Protein AF-A0A813HEL9-F1 (afdb_monomer)

Radius of gyration: 34.69 Å; Cα contacts (8 Å, |Δi|>4): 284; chains: 1; bounding box: 99×97×63 Å

Nearest PDB structures (foldseek):
  6ve2-assembly1_A  TM=2.323E-01  e=5.551E-01  Pseudomonas aeruginosa PAO1

Mean predicted aligned error: 18.88 Å

Secondary structure (DSSP, 8-state):
-EEEEEEEE-BTPEEEEEEEEEE-------SS-PPP---EEEEEEEEEEEEETTTEEEEEEEEEEPPSSTTPPPEEEEEEEEEEESEEEEEE-GGG-HHHHTTS--S-S-EEEEEE-SS--SSSEEEEEEEE--------S-S-PPP--PPP------S---TTSSSSTTSTT------PPPP----S--------TTSHHHHHHHHHHHHHHHHHHHHHHHHHHSPPHHHHTTSTTHHHHHHHHHHHHHHHHHHHHHHHHHHHHHHHHHHHHHTSTT-PPPP------------------PPP-------------

Structure (mmCIF, N/CA/C/O backbone):
data_AF-A0A813HEL9-F1
#
_entry.id   AF-A0A813HEL9-F1
#
loop_
_atom_site.group_PDB
_atom_site.id
_atom_site.type_symbol
_atom_site.label_atom_id
_atom_site.label_alt_id
_atom_site.label_comp_id
_atom_site.label_asym_id
_atom_site.label_entity_id
_atom_site.label_seq_id
_atom_site.pdbx_PDB_ins_code
_atom_site.Cartn_x
_atom_site.Cartn_y
_atom_site.Cartn_z
_atom_site.occupancy
_atom_site.B_iso_or_equiv
_atom_site.auth_seq_id
_atom_site.auth_comp_id
_atom_site.auth_asym_id
_atom_site.auth_atom_id
_atom_site.pdbx_PDB_model_num
ATOM 1 N N . MET A 1 1 ? 12.671 -10.172 -4.439 1.00 71.44 1 MET A N 1
ATOM 2 C CA . MET A 1 1 ? 13.172 -9.648 -3.140 1.00 71.44 1 MET A CA 1
ATOM 3 C C . MET A 1 1 ? 12.157 -8.654 -2.588 1.00 71.44 1 MET A C 1
ATOM 5 O O . MET A 1 1 ? 11.577 -7.929 -3.388 1.00 71.44 1 MET A O 1
ATOM 9 N N . ALA A 1 2 ? 11.910 -8.638 -1.273 1.00 80.75 2 ALA A N 1
ATOM 10 C CA . ALA A 1 2 ? 11.006 -7.672 -0.641 1.00 80.75 2 ALA A CA 1
ATOM 11 C C . ALA A 1 2 ? 11.796 -6.726 0.274 1.00 80.75 2 ALA A C 1
ATOM 13 O O . ALA A 1 2 ? 12.495 -7.186 1.176 1.00 80.75 2 ALA A O 1
ATOM 14 N N . GLU A 1 3 ? 11.682 -5.426 0.033 1.00 85.56 3 GLU A N 1
ATOM 15 C CA . GLU A 1 3 ? 12.253 -4.356 0.851 1.00 85.56 3 GLU A CA 1
ATOM 16 C C . GLU A 1 3 ? 11.130 -3.709 1.666 1.00 85.56 3 GLU A C 1
ATOM 18 O O . GLU A 1 3 ? 10.021 -3.526 1.160 1.00 85.56 3 GLU A O 1
ATOM 23 N N . ARG A 1 4 ? 11.389 -3.415 2.942 1.00 87.50 4 ARG A N 1
ATOM 24 C CA . ARG A 1 4 ? 10.399 -2.864 3.875 1.00 87.50 4 ARG A CA 1
ATOM 25 C C . ARG A 1 4 ? 10.971 -1.631 4.546 1.00 87.50 4 ARG A C 1
ATOM 27 O O . ARG A 1 4 ? 12.033 -1.710 5.159 1.00 87.50 4 ARG A O 1
ATOM 34 N N . ILE A 1 5 ? 10.254 -0.520 4.457 1.00 87.44 5 ILE A N 1
ATOM 35 C CA . ILE A 1 5 ? 10.634 0.751 5.072 1.00 87.44 5 ILE A CA 1
ATO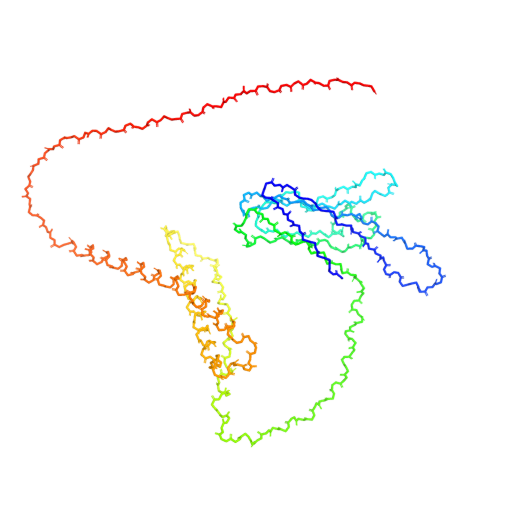M 36 C C . ILE A 1 5 ? 9.481 1.194 5.962 1.00 87.44 5 ILE A C 1
ATOM 38 O O . ILE A 1 5 ? 8.336 1.218 5.527 1.00 87.44 5 ILE A O 1
ATOM 42 N N . ARG A 1 6 ? 9.778 1.534 7.215 1.00 87.56 6 ARG A N 1
ATOM 43 C CA . ARG A 1 6 ? 8.790 2.029 8.177 1.00 87.56 6 ARG A CA 1
ATOM 44 C C . ARG A 1 6 ? 8.997 3.514 8.383 1.00 87.56 6 ARG A C 1
ATOM 46 O O . ARG A 1 6 ? 10.106 3.943 8.695 1.00 87.56 6 ARG A O 1
ATOM 53 N N . LEU A 1 7 ? 7.936 4.280 8.198 1.00 88.81 7 LEU A N 1
ATOM 54 C CA . LEU A 1 7 ? 7.935 5.728 8.318 1.00 88.81 7 LEU A CA 1
ATOM 55 C C . LEU A 1 7 ? 6.915 6.130 9.371 1.00 88.81 7 LEU A C 1
ATOM 57 O O . LEU A 1 7 ? 5.782 5.659 9.350 1.00 88.81 7 LEU A O 1
ATOM 61 N N . LEU A 1 8 ? 7.307 7.020 10.272 1.00 90.56 8 LEU A N 1
ATOM 62 C CA . LEU A 1 8 ? 6.378 7.666 11.189 1.00 90.56 8 LEU A CA 1
ATOM 63 C C . LEU A 1 8 ? 5.898 8.965 10.546 1.00 90.56 8 LEU A C 1
ATOM 65 O O . LEU A 1 8 ? 6.712 9.816 10.191 1.00 90.56 8 LEU A O 1
ATOM 69 N N . ILE A 1 9 ? 4.584 9.101 10.385 1.00 91.25 9 ILE A N 1
ATOM 70 C CA . ILE A 1 9 ? 3.935 10.308 9.875 1.00 91.25 9 ILE A CA 1
ATOM 71 C C . ILE A 1 9 ? 3.188 10.976 11.030 1.00 91.25 9 ILE A C 1
ATOM 73 O O . ILE A 1 9 ? 2.171 10.438 11.490 1.00 91.25 9 ILE A O 1
ATOM 77 N N . PRO A 1 10 ? 3.669 12.133 11.514 1.00 90.56 10 PRO A N 1
ATOM 78 C CA . PRO A 1 10 ? 2.943 12.920 12.501 1.00 90.56 10 PRO A CA 1
ATOM 79 C C . PRO A 1 10 ? 1.617 13.454 11.939 1.00 90.56 10 PRO A C 1
ATOM 81 O O . PRO A 1 10 ? 1.471 13.679 10.735 1.00 90.56 10 PRO A O 1
ATOM 84 N N . ALA A 1 11 ? 0.635 13.678 12.817 1.00 89.88 11 ALA A N 1
ATOM 85 C CA . ALA A 1 11 ? -0.653 14.253 12.432 1.00 89.88 11 ALA A CA 1
ATOM 86 C C . ALA A 1 11 ? -0.472 15.631 11.779 1.00 89.88 11 ALA A C 1
ATOM 88 O O . ALA A 1 11 ? 0.173 16.509 12.347 1.00 89.88 11 ALA A O 1
ATOM 89 N N . GLY A 1 12 ? -1.077 15.837 10.609 1.00 91.25 12 GLY A N 1
ATOM 90 C CA . GLY A 1 12 ? -1.004 17.100 9.872 1.00 91.25 12 GLY A CA 1
ATOM 91 C C . GLY A 1 12 ? 0.330 17.365 9.167 1.00 91.25 12 GLY A C 1
ATOM 92 O O . GLY A 1 12 ? 0.421 18.337 8.420 1.00 91.25 12 GLY A O 1
ATOM 93 N N . GLU A 1 13 ? 1.341 16.511 9.341 1.00 93.94 13 GLU A N 1
ATOM 94 C CA . GLU A 1 13 ? 2.629 16.659 8.667 1.00 93.94 13 GLU A CA 1
ATOM 95 C C . GLU A 1 13 ? 2.700 15.813 7.397 1.00 93.94 13 GLU A C 1
ATOM 97 O O . GLU A 1 13 ? 2.223 14.677 7.335 1.00 93.94 13 GLU A O 1
ATOM 102 N N . ARG A 1 14 ? 3.324 16.384 6.361 1.00 94.44 14 ARG A N 1
ATOM 103 C CA . ARG A 1 14 ? 3.606 15.682 5.113 1.00 94.44 14 ARG A CA 1
ATOM 104 C C . ARG A 1 14 ? 4.941 14.972 5.219 1.00 94.44 14 ARG A C 1
ATOM 106 O O . ARG A 1 14 ? 5.973 15.620 5.358 1.00 94.44 14 ARG A O 1
ATOM 113 N N . GLN A 1 15 ? 4.916 13.657 5.066 1.00 95.81 15 GLN A N 1
ATOM 114 C CA . GLN A 1 15 ? 6.120 12.863 4.875 1.00 95.81 15 GLN A CA 1
ATOM 115 C C . GLN A 1 15 ? 6.250 12.466 3.411 1.00 95.81 15 GLN A C 1
ATOM 117 O O . GLN A 1 15 ? 5.260 12.301 2.692 1.00 95.81 15 GLN A O 1
ATOM 122 N N . SER A 1 16 ? 7.490 12.360 2.946 1.00 95.44 16 SER A N 1
ATOM 123 C CA . SER A 1 16 ? 7.790 11.902 1.594 1.00 95.44 16 SER A CA 1
ATOM 124 C C . SER A 1 16 ? 8.990 10.975 1.607 1.00 95.44 16 SER A C 1
ATOM 126 O O . SER A 1 16 ? 9.903 11.129 2.420 1.00 95.44 16 SER A O 1
ATOM 128 N N . HIS A 1 17 ? 8.967 9.989 0.723 1.00 94.75 17 HIS A N 1
ATOM 129 C CA . HIS A 1 17 ? 10.032 9.014 0.596 1.00 94.75 17 HIS A CA 1
ATOM 130 C C . HIS A 1 17 ? 10.282 8.706 -0.873 1.00 94.75 17 HIS A C 1
ATOM 132 O O . HIS A 1 17 ? 9.349 8.615 -1.673 1.00 94.75 17 HIS A O 1
ATOM 138 N N . LEU A 1 18 ? 11.559 8.569 -1.216 1.00 94.31 18 LEU A N 1
ATOM 139 C CA . LEU A 1 18 ? 12.009 8.303 -2.568 1.00 94.31 18 LEU A CA 1
ATOM 140 C C . LEU A 1 18 ? 12.577 6.890 -2.628 1.00 94.31 18 LEU A C 1
ATOM 142 O O . LEU A 1 18 ? 13.577 6.605 -1.975 1.00 94.31 18 LEU A O 1
ATOM 146 N N . ILE A 1 19 ? 11.949 6.026 -3.418 1.00 91.94 19 ILE A N 1
ATOM 147 C CA . ILE A 1 19 ? 12.350 4.633 -3.602 1.00 91.94 19 ILE A CA 1
ATOM 148 C C . ILE A 1 19 ? 13.097 4.537 -4.938 1.00 91.94 19 ILE A C 1
ATOM 150 O O . ILE A 1 19 ? 12.474 4.688 -5.994 1.00 91.94 19 ILE A O 1
ATOM 154 N N . PRO A 1 20 ? 14.423 4.308 -4.941 1.00 89.69 20 PRO A N 1
ATOM 155 C CA . PRO A 1 20 ? 15.178 4.162 -6.178 1.00 89.69 20 PRO A CA 1
ATOM 156 C C . PRO A 1 20 ? 14.739 2.909 -6.943 1.00 89.69 20 PRO A C 1
ATOM 158 O O . PRO A 1 20 ? 14.858 1.786 -6.445 1.00 89.69 20 PRO A O 1
ATOM 161 N N . CYS A 1 21 ? 14.288 3.084 -8.183 1.00 84.94 21 CYS A N 1
ATOM 162 C CA . CYS A 1 21 ? 13.918 1.988 -9.074 1.00 84.94 21 CYS A CA 1
ATOM 163 C C . CYS A 1 21 ? 15.155 1.550 -9.866 1.00 84.94 21 CYS A C 1
ATOM 165 O O . CYS A 1 21 ? 15.265 1.815 -11.060 1.00 84.94 21 CYS A O 1
ATOM 167 N N . ARG A 1 22 ? 16.122 0.925 -9.183 1.00 78.38 22 ARG A N 1
ATOM 168 C CA . ARG A 1 22 ? 17.303 0.339 -9.834 1.00 78.38 22 ARG A CA 1
ATOM 169 C C . ARG A 1 22 ? 17.065 -1.138 -10.109 1.00 78.38 22 ARG A C 1
ATOM 171 O O . ARG A 1 22 ? 16.826 -1.906 -9.171 1.00 78.38 22 ARG A O 1
ATOM 178 N N . TRP A 1 23 ? 17.159 -1.505 -11.380 1.00 71.06 23 TRP A N 1
ATOM 179 C CA . TRP A 1 23 ? 17.098 -2.883 -11.842 1.00 71.06 23 TRP A CA 1
ATOM 180 C C . TRP A 1 23 ? 18.432 -3.210 -12.490 1.00 71.06 23 TRP A C 1
ATOM 182 O O . TRP A 1 23 ? 18.821 -2.596 -13.482 1.00 71.06 23 TRP A O 1
ATOM 192 N N . VAL A 1 24 ? 19.147 -4.147 -11.879 1.00 65.69 24 VAL A N 1
ATOM 193 C CA . VAL A 1 24 ? 20.286 -4.778 -12.531 1.00 65.69 24 VAL A CA 1
ATOM 194 C C . VAL A 1 24 ? 19.664 -5.810 -13.454 1.00 65.69 24 VAL A C 1
ATOM 196 O O . VAL A 1 24 ? 18.971 -6.710 -12.980 1.00 65.69 24 VAL A O 1
ATOM 199 N N . ALA A 1 25 ? 19.802 -5.620 -14.763 1.00 61.44 25 ALA A N 1
ATOM 200 C CA . ALA A 1 25 ? 19.404 -6.658 -15.696 1.00 61.44 25 ALA A CA 1
ATOM 201 C C . ALA A 1 25 ? 20.284 -7.877 -15.406 1.00 61.44 25 ALA A C 1
ATOM 203 O O . ALA A 1 25 ? 21.510 -7.766 -15.459 1.00 61.44 25 ALA A O 1
ATOM 204 N N . ASP A 1 26 ? 19.672 -9.022 -15.103 1.00 57.88 26 ASP A N 1
ATOM 205 C CA . ASP A 1 26 ? 20.370 -10.303 -14.997 1.00 57.88 26 ASP A CA 1
ATOM 206 C C . ASP A 1 26 ? 20.808 -10.720 -16.411 1.00 57.88 26 ASP A C 1
ATOM 208 O O . ASP A 1 26 ? 20.247 -11.621 -17.036 1.00 57.88 26 ASP A O 1
ATOM 212 N N . SER A 1 27 ? 21.769 -9.997 -16.991 1.00 60.41 27 SER A N 1
ATOM 213 C CA . SER A 1 27 ? 22.348 -10.375 -18.267 1.00 60.41 27 SER A CA 1
ATOM 214 C C . SER A 1 27 ? 23.256 -11.564 -17.978 1.00 60.41 27 SER A C 1
ATOM 216 O O . SER A 1 27 ? 24.404 -11.408 -17.556 1.00 60.41 27 SER A O 1
ATOM 218 N N . GLU A 1 28 ? 22.733 -12.778 -18.153 1.00 60.78 28 GLU A N 1
ATOM 219 C CA . GLU A 1 28 ? 23.581 -13.956 -18.256 1.00 60.78 28 GLU A CA 1
ATOM 220 C C . GLU A 1 28 ? 24.516 -13.732 -19.449 1.00 60.78 28 GLU A C 1
ATOM 222 O O . GLU A 1 28 ? 24.123 -13.842 -20.613 1.00 60.78 28 GLU A O 1
ATOM 227 N N . VAL A 1 29 ? 25.761 -13.354 -19.155 1.00 55.31 29 VAL A N 1
ATOM 228 C CA . VAL A 1 29 ? 26.825 -13.145 -20.137 1.00 55.31 29 VAL A CA 1
ATOM 229 C C . VAL A 1 29 ? 27.119 -14.485 -20.800 1.00 55.31 29 VAL A C 1
ATOM 231 O O . VAL A 1 29 ? 27.974 -15.245 -20.347 1.00 55.31 29 VAL A O 1
ATOM 234 N N . LYS A 1 30 ? 26.376 -14.811 -21.859 1.00 60.44 30 LYS A N 1
ATOM 235 C CA . LYS A 1 30 ? 26.505 -16.117 -22.502 1.00 60.44 30 LYS A CA 1
ATOM 236 C C . LYS A 1 30 ? 27.676 -16.193 -23.476 1.00 60.44 30 LYS A C 1
ATOM 238 O O . LYS A 1 30 ? 28.195 -17.281 -23.670 1.00 60.44 30 LYS A O 1
ATOM 243 N N . ASP A 1 31 ? 28.177 -15.064 -23.986 1.00 64.00 31 ASP A N 1
ATOM 244 C CA . ASP A 1 31 ? 29.202 -15.066 -25.037 1.00 64.00 31 ASP A CA 1
ATOM 245 C C . ASP A 1 31 ? 30.209 -13.901 -24.914 1.00 64.00 31 ASP A C 1
ATOM 247 O O . ASP A 1 31 ? 30.216 -12.974 -25.716 1.00 64.00 31 ASP A O 1
ATOM 251 N N . GLY A 1 32 ? 31.083 -13.942 -23.901 1.00 64.62 32 GLY A N 1
ATOM 252 C CA . GLY A 1 32 ? 32.467 -13.418 -23.945 1.00 64.62 32 GLY A CA 1
ATOM 253 C C . GLY A 1 32 ? 32.754 -11.923 -24.190 1.00 64.62 32 GLY A C 1
ATOM 254 O O . GLY A 1 32 ? 33.904 -11.523 -24.031 1.00 64.62 32 GLY A O 1
ATOM 255 N N . TRP A 1 33 ? 31.773 -11.088 -24.528 1.00 60.19 33 TRP A N 1
ATOM 256 C CA . TRP A 1 33 ? 31.927 -9.641 -24.718 1.00 60.19 33 TRP A CA 1
ATOM 257 C C . TRP A 1 33 ? 30.695 -8.920 -24.168 1.00 60.19 33 TRP A C 1
ATOM 259 O O . TRP A 1 33 ? 29.914 -8.328 -24.911 1.00 60.19 33 TRP A O 1
ATOM 269 N N . ALA A 1 34 ? 30.493 -9.007 -22.851 1.00 49.03 34 ALA A N 1
ATOM 270 C CA . ALA A 1 34 ? 29.481 -8.202 -22.182 1.00 49.03 34 ALA A CA 1
ATOM 271 C C . ALA A 1 34 ? 29.817 -6.721 -22.384 1.00 49.03 34 ALA A C 1
ATOM 273 O O . ALA A 1 34 ? 30.872 -6.249 -21.949 1.00 49.03 34 ALA A O 1
ATOM 274 N N . LYS A 1 35 ? 28.925 -5.984 -23.055 1.00 57.00 35 LYS A N 1
ATOM 275 C CA . LYS A 1 35 ? 28.881 -4.533 -22.879 1.00 57.00 35 LYS A CA 1
ATOM 276 C C . LYS A 1 35 ? 28.689 -4.264 -21.381 1.00 57.00 35 LYS A C 1
ATOM 278 O O . LYS A 1 35 ? 27.954 -5.024 -20.750 1.00 57.00 35 LYS A O 1
ATOM 283 N N . PRO A 1 36 ? 29.359 -3.242 -20.820 1.00 56.53 36 PRO A N 1
ATOM 284 C CA . PRO A 1 36 ? 29.146 -2.857 -19.433 1.00 56.53 36 PRO A CA 1
ATOM 285 C C . PRO A 1 36 ? 27.646 -2.706 -19.204 1.00 56.53 36 PRO A C 1
ATOM 287 O O . PRO A 1 36 ? 26.970 -2.085 -20.021 1.00 56.53 36 PRO A O 1
ATOM 290 N N . GLU A 1 37 ? 27.175 -3.367 -18.152 1.00 59.72 37 GLU A N 1
ATOM 291 C CA . GLU A 1 37 ? 25.795 -3.400 -17.687 1.00 59.72 37 GLU A CA 1
ATOM 292 C C . GLU A 1 37 ? 25.185 -2.001 -17.817 1.00 59.72 37 GLU A C 1
ATOM 294 O O . GLU A 1 37 ? 25.520 -1.089 -17.060 1.00 59.72 37 GLU A O 1
ATOM 299 N N . GLU A 1 38 ? 24.340 -1.798 -18.828 1.00 61.88 38 GLU A N 1
ATOM 300 C CA . GLU A 1 38 ? 23.517 -0.599 -18.902 1.00 61.88 38 GLU A CA 1
ATOM 301 C C . GLU A 1 38 ? 22.491 -0.741 -17.780 1.00 61.88 38 GLU A C 1
ATOM 303 O O . GLU A 1 38 ? 21.453 -1.387 -17.931 1.00 61.88 38 GLU A O 1
ATOM 308 N N . GLU A 1 39 ? 22.836 -0.206 -16.605 1.00 64.19 39 GLU A N 1
ATOM 309 C CA . GLU A 1 39 ? 21.896 -0.036 -15.507 1.00 64.19 39 GLU A CA 1
ATOM 310 C C . GLU A 1 39 ? 20.679 0.699 -16.070 1.00 64.19 39 GLU A C 1
ATOM 312 O O . GLU A 1 39 ? 20.748 1.880 -16.419 1.00 64.19 39 GLU A O 1
ATOM 317 N N . CYS A 1 40 ? 19.556 -0.007 -16.188 1.00 60.03 40 CYS A N 1
ATOM 318 C CA . CYS A 1 40 ? 18.308 0.598 -16.617 1.00 60.03 40 CYS A CA 1
ATOM 319 C C . CYS A 1 40 ? 17.831 1.526 -15.496 1.00 60.03 40 CYS A C 1
ATOM 321 O O . CYS A 1 40 ? 17.165 1.111 -14.540 1.00 60.03 40 CYS A O 1
ATOM 323 N N . LEU A 1 41 ? 18.215 2.801 -15.593 1.00 65.81 41 LEU A N 1
ATOM 324 C CA . LEU A 1 41 ? 17.821 3.863 -14.675 1.00 65.81 41 LEU A CA 1
ATOM 325 C C . LEU A 1 41 ? 16.380 4.282 -14.974 1.00 65.81 41 LEU A C 1
ATOM 327 O O . LEU A 1 41 ? 16.099 5.345 -15.520 1.00 65.81 41 LEU A O 1
ATOM 331 N N . LEU A 1 42 ? 15.446 3.441 -14.538 1.00 70.44 42 LEU A N 1
ATOM 332 C CA . LEU A 1 42 ? 14.006 3.708 -14.529 1.00 70.44 42 LEU A CA 1
ATOM 333 C C . LEU A 1 42 ? 13.620 4.956 -13.722 1.00 70.44 42 LEU A C 1
ATOM 335 O O . LEU A 1 42 ? 12.524 5.496 -13.873 1.00 70.44 42 LEU A O 1
ATOM 339 N N . GLY A 1 43 ? 14.547 5.422 -12.885 1.00 87.00 43 GLY A N 1
ATOM 340 C CA . GLY A 1 43 ? 14.415 6.595 -12.047 1.00 87.00 43 GLY A CA 1
ATOM 341 C C . GLY A 1 43 ? 14.037 6.211 -10.622 1.00 87.00 43 GLY A C 1
ATOM 342 O O . GLY A 1 43 ? 14.727 5.413 -9.981 1.00 87.00 43 GLY A O 1
ATOM 343 N N . SER A 1 44 ? 12.975 6.804 -10.090 1.00 91.75 44 SER A N 1
ATOM 344 C CA . SER A 1 44 ? 12.575 6.614 -8.694 1.00 91.75 44 SER A CA 1
ATOM 345 C C . SER A 1 44 ? 11.079 6.792 -8.492 1.00 91.75 44 SER A C 1
ATOM 347 O O . SER A 1 44 ? 10.453 7.638 -9.122 1.00 91.75 44 SER A O 1
ATOM 349 N N . LEU A 1 45 ? 10.507 6.006 -7.588 1.00 92.69 45 LEU A N 1
ATOM 350 C CA . LEU A 1 45 ? 9.131 6.160 -7.145 1.00 92.69 45 LEU A CA 1
ATOM 351 C C . LEU A 1 45 ? 9.116 7.117 -5.952 1.00 92.69 45 LEU A C 1
ATOM 353 O O . LEU A 1 45 ? 9.696 6.827 -4.906 1.00 92.69 45 LEU A O 1
ATOM 357 N N . GLN A 1 46 ? 8.467 8.262 -6.109 1.00 95.06 46 GLN A N 1
ATOM 358 C CA . GLN A 1 46 ? 8.242 9.210 -5.034 1.00 95.06 46 GLN A CA 1
ATOM 359 C C . GLN A 1 46 ? 6.851 8.992 -4.451 1.00 95.06 46 GLN A C 1
ATOM 361 O O . GLN A 1 46 ? 5.832 9.108 -5.132 1.00 95.06 46 GLN A O 1
ATOM 366 N N . TRP A 1 47 ? 6.823 8.716 -3.158 1.00 94.56 47 TRP A N 1
ATOM 367 C CA . TRP A 1 47 ? 5.611 8.618 -2.368 1.00 94.56 47 TRP A CA 1
ATOM 368 C C . TRP A 1 47 ? 5.550 9.804 -1.403 1.00 94.56 47 TRP A C 1
ATOM 370 O O . TRP A 1 47 ? 6.572 10.212 -0.845 1.00 94.56 47 TRP A O 1
ATOM 380 N N . SER A 1 48 ? 4.362 10.366 -1.200 1.00 95.19 48 SER A N 1
ATOM 381 C CA . SER A 1 48 ? 4.107 11.378 -0.182 1.00 95.19 48 SER A CA 1
ATOM 382 C C . SER A 1 48 ? 2.763 11.133 0.480 1.00 95.19 48 SER A C 1
ATOM 384 O O . SER A 1 48 ? 1.773 10.880 -0.203 1.00 95.19 48 SER A O 1
ATOM 386 N N . ALA A 1 49 ? 2.721 11.231 1.806 1.00 93.50 49 ALA A N 1
ATOM 387 C CA . ALA A 1 49 ? 1.475 11.135 2.538 1.00 93.50 49 ALA A CA 1
ATOM 388 C C . ALA A 1 49 ? 1.361 12.154 3.670 1.00 93.50 49 ALA A C 1
ATOM 390 O O . ALA A 1 49 ? 2.357 12.564 4.268 1.00 93.50 49 ALA A O 1
ATOM 391 N N . VAL A 1 50 ? 0.120 12.542 3.957 1.00 93.00 50 VAL A N 1
ATOM 392 C CA . VAL A 1 50 ? -0.266 13.419 5.069 1.00 93.00 50 VAL A CA 1
ATOM 393 C C . VAL A 1 50 ? -1.383 12.747 5.845 1.00 93.00 50 VAL A C 1
ATOM 395 O O . VAL A 1 50 ? -2.347 12.272 5.249 1.00 93.00 50 VAL A O 1
ATOM 398 N N . VAL A 1 51 ? -1.300 12.741 7.171 1.00 89.94 51 VAL A N 1
ATOM 399 C CA . VAL A 1 51 ? -2.394 12.265 8.024 1.00 89.94 51 VAL A CA 1
ATOM 400 C C . VAL A 1 51 ? -3.334 13.436 8.307 1.00 89.94 51 VAL A C 1
ATOM 402 O O . VAL A 1 51 ? -2.982 14.358 9.041 1.00 89.94 51 VAL A O 1
ATOM 405 N N . LEU A 1 52 ? -4.524 13.413 7.707 1.00 87.81 52 LEU A N 1
ATOM 406 C CA . LEU A 1 52 ? -5.584 14.392 7.931 1.00 87.81 52 LEU A CA 1
ATOM 407 C C . LEU A 1 52 ? -6.586 13.853 8.951 1.00 87.81 52 LEU A C 1
ATOM 409 O O . LEU A 1 52 ? -7.203 12.803 8.754 1.00 87.81 52 LEU A O 1
ATOM 413 N N . GLY A 1 53 ? -6.774 14.575 10.054 1.00 77.38 53 GLY A N 1
ATOM 414 C CA . GLY A 1 53 ? -7.578 14.080 11.172 1.00 77.38 53 GLY A CA 1
ATOM 415 C C . GLY A 1 53 ? -7.067 12.735 11.708 1.00 77.38 53 GLY A C 1
ATOM 416 O O . GLY A 1 53 ? -6.037 12.210 11.302 1.00 77.38 53 GLY A O 1
ATOM 417 N N . GLU A 1 54 ? -7.791 12.122 12.633 1.00 75.19 54 GLU A N 1
ATOM 418 C CA . GLU A 1 54 ? -7.330 10.868 13.247 1.00 75.19 54 GLU A CA 1
ATOM 419 C C . GLU A 1 54 ? -7.435 9.648 12.307 1.00 75.19 54 GLU A C 1
ATOM 421 O O . GLU A 1 54 ? -7.018 8.552 12.680 1.00 75.19 54 GLU A O 1
ATOM 426 N N . ARG A 1 55 ? -8.025 9.784 11.105 1.00 78.12 55 ARG A N 1
ATOM 427 C CA . ARG A 1 55 ? -8.466 8.630 10.291 1.00 78.12 55 ARG A CA 1
ATOM 428 C C . ARG A 1 55 ? -8.248 8.721 8.784 1.00 78.12 55 ARG A C 1
ATOM 430 O O . ARG A 1 55 ? -8.369 7.685 8.133 1.00 78.12 55 ARG A O 1
ATOM 437 N N . THR A 1 56 ? -7.975 9.892 8.220 1.00 85.38 56 THR A N 1
ATOM 438 C CA . THR A 1 56 ? -7.798 10.031 6.768 1.00 85.38 56 THR A CA 1
ATOM 439 C C . THR A 1 56 ? -6.342 10.264 6.430 1.00 85.38 56 THR A C 1
ATOM 441 O O . THR A 1 56 ? -5.620 10.921 7.171 1.00 85.38 56 THR A O 1
ATOM 444 N N . ILE A 1 57 ? -5.897 9.673 5.330 1.00 89.19 57 ILE A N 1
ATOM 445 C CA . ILE A 1 57 ? -4.560 9.905 4.800 1.00 89.19 57 ILE A CA 1
ATOM 446 C C . ILE A 1 57 ? -4.721 10.437 3.391 1.00 89.19 57 ILE A C 1
ATOM 448 O O . ILE A 1 57 ? -5.481 9.870 2.612 1.00 89.19 57 ILE A O 1
ATOM 452 N N . ASP A 1 58 ? -4.032 11.529 3.097 1.00 92.94 58 ASP A N 1
ATOM 453 C CA . ASP A 1 58 ? -3.861 12.029 1.743 1.00 92.94 58 ASP A CA 1
ATOM 454 C C . ASP A 1 58 ? -2.603 11.398 1.181 1.00 92.94 58 ASP A C 1
ATOM 456 O O . ASP A 1 58 ? -1.525 11.588 1.738 1.00 92.94 58 ASP A O 1
ATOM 460 N N . LEU A 1 59 ? -2.759 10.639 0.105 1.00 93.00 59 LEU A N 1
ATOM 461 C CA . LEU A 1 59 ? -1.691 9.912 -0.557 1.00 93.00 59 LEU A CA 1
ATOM 462 C C . LEU A 1 59 ? -1.443 10.487 -1.953 1.00 93.00 59 LEU A C 1
ATOM 464 O O . LEU A 1 59 ? -2.370 10.634 -2.757 1.00 93.00 59 LEU A O 1
ATOM 468 N N . GLU A 1 60 ? -0.173 10.751 -2.241 1.00 95.94 60 GLU A N 1
ATOM 469 C CA . GLU A 1 60 ? 0.334 11.110 -3.558 1.00 95.94 60 GLU A CA 1
ATOM 470 C C . GLU A 1 60 ? 1.465 10.141 -3.941 1.00 95.94 60 GLU A C 1
ATOM 472 O O . GLU A 1 60 ? 2.380 9.876 -3.158 1.00 95.94 60 GLU A O 1
ATOM 477 N N . VAL A 1 61 ? 1.403 9.593 -5.152 1.00 94.50 61 VAL A N 1
ATOM 478 C CA . VAL A 1 61 ? 2.403 8.670 -5.699 1.00 94.50 61 VAL A CA 1
ATOM 479 C C . VAL A 1 61 ? 2.773 9.139 -7.098 1.00 94.50 61 VAL A C 1
ATOM 481 O O . VAL A 1 61 ? 1.908 9.320 -7.959 1.00 94.50 61 VAL A O 1
ATOM 484 N N . SER A 1 62 ? 4.063 9.324 -7.345 1.00 95.06 62 SER A N 1
ATOM 485 C CA . SER A 1 62 ? 4.587 9.704 -8.654 1.00 95.06 62 SER A CA 1
ATOM 486 C C . SER A 1 62 ? 5.837 8.911 -9.004 1.00 95.06 62 SER A C 1
ATOM 488 O O . SER A 1 62 ? 6.612 8.512 -8.140 1.00 95.06 62 SER A O 1
ATOM 490 N N . LEU A 1 63 ? 6.022 8.663 -10.291 1.00 92.56 63 LEU A N 1
ATOM 491 C CA . LEU A 1 63 ? 7.218 8.071 -10.859 1.00 92.56 63 LEU A CA 1
ATOM 492 C C . LEU A 1 63 ? 8.069 9.199 -11.447 1.00 92.56 63 LEU A C 1
ATOM 494 O O . LEU A 1 63 ? 7.632 9.909 -12.353 1.00 92.56 63 LEU A O 1
ATOM 498 N N . LEU A 1 64 ? 9.272 9.373 -10.914 1.00 92.62 64 LEU A N 1
ATOM 499 C CA . LEU A 1 64 ? 10.284 10.288 -11.424 1.00 92.62 64 LEU A CA 1
ATOM 500 C C . LEU A 1 64 ? 11.183 9.507 -12.374 1.00 92.62 64 LEU A C 1
ATOM 502 O O . LEU A 1 64 ? 12.002 8.708 -11.925 1.00 92.62 64 LEU A O 1
ATOM 506 N N . ARG A 1 65 ? 11.044 9.732 -13.675 1.00 88.12 65 ARG A N 1
ATOM 507 C CA . ARG A 1 65 ? 11.868 9.094 -14.701 1.00 88.12 65 ARG A CA 1
ATOM 508 C C . ARG A 1 65 ? 13.067 9.981 -15.020 1.00 88.12 65 ARG A C 1
ATOM 510 O O . ARG A 1 65 ? 12.905 11.179 -15.265 1.00 88.12 65 ARG A O 1
ATOM 517 N N . ALA A 1 66 ? 14.257 9.384 -15.041 1.00 85.38 66 ALA A N 1
ATOM 518 C CA . ALA A 1 66 ? 15.464 10.068 -15.489 1.00 85.38 66 ALA A CA 1
ATOM 519 C C . ALA A 1 66 ? 15.280 10.549 -16.937 1.00 85.38 66 ALA A C 1
ATOM 521 O O . ALA A 1 66 ? 14.709 9.839 -17.769 1.00 85.38 66 ALA A O 1
ATOM 522 N N . SER A 1 67 ? 15.716 11.775 -17.227 1.00 82.88 67 SER A N 1
ATOM 523 C CA . SER A 1 67 ? 15.708 12.273 -18.600 1.00 82.88 67 SER A CA 1
ATOM 524 C C . SER A 1 67 ? 16.657 11.434 -19.456 1.00 82.88 67 SER A C 1
ATOM 526 O O . SER A 1 67 ? 17.730 11.045 -19.000 1.00 82.88 67 SER A O 1
ATOM 528 N N . HIS A 1 68 ? 16.264 11.171 -20.702 1.00 78.38 68 HIS A N 1
ATOM 529 C CA . HIS A 1 68 ? 17.156 10.557 -21.688 1.00 78.38 68 HIS A CA 1
ATOM 530 C C . HIS A 1 68 ? 18.284 11.523 -22.096 1.00 78.38 68 HIS A C 1
ATOM 532 O O . HIS A 1 68 ? 19.381 11.108 -22.458 1.00 78.38 68 HIS A O 1
ATOM 538 N N . GLU A 1 69 ? 18.035 12.832 -22.021 1.00 83.12 69 GLU A N 1
ATOM 539 C CA . GLU A 1 69 ? 19.082 13.840 -22.168 1.00 83.12 69 GLU A CA 1
ATOM 540 C C . GLU A 1 69 ? 19.878 13.921 -20.863 1.00 83.12 69 GLU A C 1
ATOM 542 O O . GLU A 1 69 ? 19.287 14.151 -19.808 1.00 83.12 69 GLU A O 1
ATOM 547 N N . ALA A 1 70 ? 21.204 13.761 -20.941 1.00 76.31 70 ALA A N 1
ATOM 548 C CA . ALA A 1 70 ? 22.117 13.624 -19.797 1.00 76.31 70 ALA A CA 1
ATOM 549 C C . ALA A 1 70 ? 22.033 14.745 -18.734 1.00 76.31 70 ALA A C 1
ATOM 551 O O . ALA A 1 70 ? 22.523 14.564 -17.624 1.00 76.31 70 ALA A O 1
ATOM 552 N N . GLU A 1 71 ? 21.404 15.878 -19.052 1.00 86.06 71 GLU A N 1
ATOM 553 C CA . GLU A 1 71 ? 21.207 17.027 -18.155 1.00 86.06 71 GLU A CA 1
ATOM 554 C C . GLU A 1 71 ? 19.742 17.494 -18.045 1.00 86.06 71 GLU A C 1
ATOM 556 O O . GLU A 1 71 ? 19.457 18.529 -17.443 1.00 86.06 71 GLU A O 1
ATOM 561 N N . GLY A 1 72 ? 18.788 16.751 -18.612 1.00 87.25 72 GLY A N 1
ATOM 562 C CA . GLY A 1 72 ? 17.379 17.135 -18.554 1.00 87.25 72 GLY A CA 1
ATOM 563 C C . GLY A 1 72 ? 16.764 16.911 -17.163 1.00 87.25 72 GLY A C 1
ATOM 564 O O . GLY A 1 72 ? 17.125 15.951 -16.474 1.00 87.25 72 GLY A O 1
ATOM 565 N N . PRO A 1 73 ? 15.805 17.754 -16.734 1.00 89.69 73 PRO A N 1
ATOM 566 C CA . PRO A 1 73 ? 15.079 17.530 -15.489 1.00 89.69 73 PRO A CA 1
ATOM 567 C C . PRO A 1 73 ? 14.320 16.192 -15.537 1.00 89.69 73 PRO A C 1
ATOM 569 O O . PRO A 1 73 ? 13.832 15.801 -16.603 1.00 89.69 73 PRO A O 1
ATOM 572 N N . PRO A 1 74 ? 14.182 15.481 -14.402 1.00 89.62 74 PRO A N 1
ATOM 573 C CA . PRO A 1 74 ? 13.432 14.236 -14.365 1.00 89.62 74 PRO A CA 1
ATOM 574 C C . PRO A 1 74 ? 11.970 14.486 -14.745 1.00 89.62 74 PRO A C 1
ATOM 576 O O . PRO A 1 74 ? 11.329 15.423 -14.265 1.00 89.62 74 PRO A O 1
ATOM 579 N N . SER A 1 75 ? 11.437 13.625 -15.604 1.00 90.44 75 SER A N 1
ATOM 580 C CA . SER A 1 75 ? 10.028 13.673 -15.989 1.00 90.44 75 SER A CA 1
ATOM 581 C C . SER A 1 75 ? 9.170 13.058 -14.883 1.00 90.44 75 SER A C 1
ATOM 583 O O . SER A 1 75 ? 9.446 11.956 -14.411 1.00 90.44 75 SER A O 1
ATOM 585 N N . ILE A 1 76 ? 8.142 13.785 -14.441 1.00 93.56 76 ILE A N 1
ATOM 586 C CA . ILE A 1 76 ? 7.247 13.347 -13.365 1.00 93.56 76 ILE A CA 1
ATOM 587 C C . ILE A 1 76 ? 5.980 12.759 -13.978 1.00 93.56 76 ILE A C 1
ATOM 589 O O . ILE A 1 76 ? 5.255 13.447 -14.701 1.00 93.56 76 ILE A O 1
ATOM 593 N N . ARG A 1 77 ? 5.674 11.506 -13.642 1.00 92.44 77 ARG A N 1
ATOM 594 C CA . ARG A 1 77 ? 4.408 10.851 -13.979 1.00 92.44 77 ARG A CA 1
ATOM 595 C C . ARG A 1 77 ? 3.619 10.571 -12.709 1.00 92.44 77 ARG A C 1
ATOM 597 O O . ARG A 1 77 ? 4.028 9.767 -11.880 1.00 92.44 77 ARG A O 1
ATOM 604 N N . TRP A 1 78 ? 2.472 11.220 -12.554 1.00 94.56 78 TRP A N 1
ATOM 605 C CA . TRP A 1 78 ? 1.579 10.961 -11.426 1.00 94.56 78 TRP A CA 1
ATOM 606 C C . TRP A 1 78 ? 0.895 9.606 -11.589 1.00 94.56 78 TRP A C 1
ATOM 608 O O . TRP A 1 78 ? 0.166 9.401 -12.556 1.00 94.56 78 TRP A O 1
ATOM 618 N N . LEU A 1 79 ? 1.126 8.703 -10.635 1.00 92.75 79 LEU A N 1
ATOM 619 C CA . LEU A 1 79 ? 0.404 7.433 -10.525 1.00 92.75 79 LEU A CA 1
ATOM 620 C C . LEU A 1 79 ? -0.861 7.615 -9.677 1.00 92.75 79 LEU A C 1
ATOM 622 O O . LEU A 1 79 ? -1.896 7.020 -9.954 1.00 92.75 79 LEU A O 1
ATOM 626 N N . GLN A 1 80 ? -0.777 8.488 -8.670 1.00 93.12 80 GLN A N 1
ATOM 627 C CA . GLN A 1 80 ? -1.876 8.900 -7.807 1.00 93.12 80 GLN A CA 1
ATOM 628 C C . GLN A 1 80 ? -1.653 10.358 -7.397 1.00 93.12 80 GLN A C 1
ATOM 630 O O . GLN A 1 80 ? -0.709 10.651 -6.672 1.00 93.12 80 GLN A O 1
ATOM 635 N N . GLN A 1 81 ? -2.483 11.292 -7.866 1.00 91.88 81 GLN A N 1
ATOM 636 C CA . GLN A 1 81 ? -2.221 12.716 -7.623 1.00 91.88 81 GLN A CA 1
ATOM 637 C C . GLN A 1 81 ? -2.667 13.173 -6.233 1.00 91.88 81 GLN A C 1
ATOM 639 O O . GLN A 1 81 ? -1.891 13.822 -5.549 1.00 91.88 81 GLN A O 1
ATOM 644 N N . LYS A 1 82 ? -3.912 12.873 -5.839 1.00 87.62 82 LYS A N 1
ATOM 645 C CA . LYS A 1 82 ? -4.482 13.187 -4.519 1.00 87.62 82 LYS A CA 1
ATOM 646 C C . LYS A 1 82 ? -5.614 12.219 -4.210 1.00 87.62 82 LYS A C 1
ATOM 648 O O . LYS A 1 82 ? -6.722 12.391 -4.716 1.00 87.62 82 LYS A O 1
ATOM 653 N N . SER A 1 83 ? -5.339 11.183 -3.429 1.00 88.44 83 SER A N 1
ATOM 654 C CA . SER A 1 83 ? -6.389 10.306 -2.901 1.00 88.44 83 SER A CA 1
ATOM 655 C C . SER A 1 83 ? -6.493 10.449 -1.392 1.00 88.44 83 SER A C 1
ATOM 657 O O . SER A 1 83 ? -5.498 10.266 -0.697 1.00 88.44 83 SER A O 1
ATOM 659 N N . SER A 1 84 ? -7.704 10.732 -0.912 1.00 89.62 84 SER A N 1
ATOM 660 C CA . SER A 1 84 ? -8.047 10.866 0.508 1.00 89.62 84 SER A CA 1
ATOM 661 C C . SER A 1 84 ? -8.996 9.745 0.918 1.00 89.62 84 SER A C 1
ATOM 663 O O . SER A 1 84 ? -9.940 9.430 0.192 1.00 89.62 84 SER A O 1
ATOM 665 N N . GLY A 1 85 ? -8.764 9.114 2.067 1.00 88.19 85 GLY A N 1
ATOM 666 C CA . GLY A 1 85 ? -9.454 7.869 2.387 1.00 88.19 85 GLY A CA 1
ATOM 667 C C . GLY A 1 85 ? -8.762 7.019 3.444 1.00 88.19 85 GLY A C 1
ATOM 668 O O . GLY A 1 85 ? -7.774 7.424 4.060 1.00 88.19 85 GLY A O 1
ATOM 669 N N . ARG A 1 86 ? -9.352 5.842 3.681 1.00 86.00 86 ARG A N 1
ATOM 670 C CA . ARG A 1 86 ? -8.839 4.826 4.614 1.00 86.00 86 ARG A CA 1
ATOM 671 C C . ARG A 1 86 ? -8.018 3.763 3.903 1.00 86.00 86 ARG A C 1
ATOM 673 O O . ARG A 1 86 ? -7.077 3.257 4.486 1.00 86.00 86 ARG A O 1
ATOM 680 N N . SER A 1 87 ? -8.359 3.426 2.671 1.00 85.81 87 SER A N 1
ATOM 681 C CA . SER A 1 87 ? -7.589 2.491 1.868 1.00 85.81 87 SER A CA 1
ATOM 682 C C . SER A 1 87 ? -7.522 2.975 0.431 1.00 85.81 87 SER A C 1
ATOM 684 O O . SER A 1 87 ? -8.445 3.635 -0.056 1.00 85.81 87 SER A O 1
ATOM 686 N N . PHE A 1 88 ? -6.414 2.659 -0.228 1.00 87.44 88 PHE A N 1
ATOM 687 C CA . PHE A 1 88 ? -6.170 2.976 -1.625 1.00 87.44 88 PHE A CA 1
ATOM 688 C C . PHE A 1 88 ? -5.522 1.784 -2.290 1.00 87.44 88 PHE A C 1
ATOM 690 O O . PHE A 1 88 ? -4.675 1.115 -1.708 1.00 87.44 88 PHE A O 1
ATOM 697 N N . GLN A 1 89 ? -5.886 1.560 -3.537 1.00 89.81 89 GLN A N 1
ATOM 698 C CA . GLN A 1 89 ? -5.198 0.617 -4.385 1.00 89.81 89 GLN A CA 1
ATOM 699 C C . GLN A 1 89 ? -5.022 1.275 -5.741 1.00 89.81 89 GLN A C 1
ATOM 701 O O . GLN A 1 89 ? -5.944 1.922 -6.241 1.00 89.81 89 GLN A O 1
ATOM 706 N N . GLY A 1 90 ? -3.848 1.107 -6.327 1.00 89.19 90 GLY A N 1
ATOM 707 C CA . GLY A 1 90 ? -3.600 1.530 -7.689 1.00 89.19 90 GLY A CA 1
ATOM 708 C C . GLY A 1 90 ? -2.577 0.648 -8.375 1.00 89.19 90 GLY A C 1
ATOM 709 O O . GLY A 1 90 ? -1.771 -0.045 -7.749 1.00 89.19 90 GLY A O 1
ATOM 710 N N . SER A 1 91 ? -2.658 0.660 -9.696 1.00 91.19 91 SER A N 1
ATOM 711 C CA . SER A 1 91 ? -1.791 -0.095 -10.580 1.00 91.19 91 SER A CA 1
ATOM 712 C C . SER A 1 91 ? -1.369 0.790 -11.737 1.00 91.19 91 SER A C 1
ATOM 714 O O . SER A 1 91 ? -2.193 1.495 -12.318 1.00 91.19 91 SER A O 1
ATOM 716 N N . PHE A 1 92 ? -0.098 0.719 -12.091 1.00 89.75 92 PHE A N 1
ATOM 717 C CA . PHE A 1 92 ? 0.460 1.365 -13.261 1.00 89.75 92 PHE A CA 1
ATOM 718 C C . PHE A 1 92 ? 1.180 0.320 -14.098 1.00 89.75 92 PHE A C 1
ATOM 720 O O . PHE A 1 92 ? 2.133 -0.286 -13.618 1.00 89.75 92 PHE A O 1
ATOM 727 N N . VAL A 1 93 ? 0.728 0.118 -15.331 1.00 89.69 93 VAL A N 1
ATOM 728 C CA . VAL A 1 93 ? 1.318 -0.823 -16.286 1.00 89.69 93 VAL A CA 1
ATOM 729 C C . VAL A 1 93 ? 1.959 0.007 -17.399 1.00 89.69 93 VAL A C 1
ATOM 731 O O . VAL A 1 93 ? 1.229 0.598 -18.195 1.00 89.69 93 VAL A O 1
ATOM 734 N N . PRO A 1 94 ? 3.299 0.101 -17.486 1.00 86.12 94 PRO A N 1
ATOM 735 C CA . PRO A 1 94 ? 3.961 0.945 -18.483 1.00 86.12 94 PRO A CA 1
ATOM 736 C C . PRO A 1 94 ? 3.594 0.590 -19.919 1.00 86.12 94 PRO A C 1
ATOM 738 O O . PRO A 1 94 ? 3.477 1.475 -20.754 1.00 86.12 94 PRO A O 1
ATOM 741 N N . ALA A 1 95 ? 3.368 -0.696 -20.201 1.00 85.94 95 ALA A N 1
ATO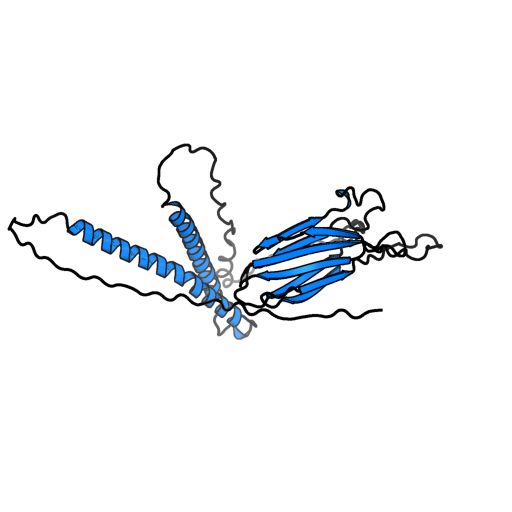M 742 C CA . ALA A 1 95 ? 2.972 -1.164 -21.527 1.00 85.94 95 ALA A CA 1
ATOM 743 C C . ALA A 1 95 ? 1.619 -0.592 -21.998 1.00 85.94 95 ALA A C 1
ATOM 745 O O . ALA A 1 95 ? 1.340 -0.593 -23.195 1.00 85.94 95 ALA A O 1
ATOM 746 N N . GLU A 1 96 ? 0.786 -0.109 -21.073 1.00 89.19 96 GLU A N 1
ATOM 747 C CA . GLU A 1 96 ? -0.508 0.512 -21.365 1.00 89.19 96 GLU A CA 1
ATOM 748 C C . GLU A 1 96 ? -0.419 2.043 -21.480 1.00 89.19 96 GLU A C 1
ATOM 750 O O . GLU A 1 96 ? -1.361 2.671 -21.965 1.00 89.19 96 GLU A O 1
ATOM 755 N N . ASP A 1 97 ? 0.690 2.661 -21.050 1.00 86.62 97 ASP A N 1
ATOM 756 C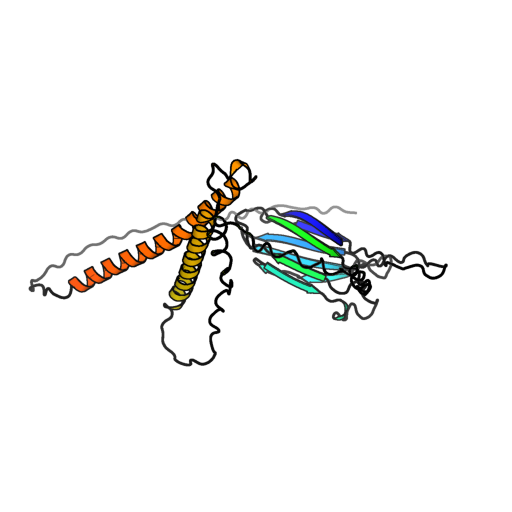 CA . ASP A 1 97 ? 0.876 4.112 -21.089 1.00 86.62 97 ASP A CA 1
ATOM 757 C C . ASP A 1 97 ? 1.590 4.533 -22.389 1.00 86.62 97 ASP A C 1
ATOM 759 O O . ASP A 1 97 ? 2.765 4.205 -22.573 1.00 86.62 97 ASP A O 1
ATOM 763 N N . PRO A 1 98 ? 0.942 5.316 -23.277 1.00 86.94 98 PRO A N 1
ATOM 764 C CA . PRO A 1 98 ? 1.553 5.778 -24.525 1.00 86.94 98 PRO A CA 1
ATOM 765 C C . PRO A 1 98 ? 2.859 6.561 -24.328 1.00 86.94 98 PRO A C 1
ATOM 767 O O . PRO A 1 98 ? 3.698 6.614 -25.220 1.00 86.94 98 PRO A O 1
ATOM 770 N N . LEU A 1 99 ? 3.062 7.171 -23.154 1.00 83.12 99 LEU A N 1
ATOM 771 C CA . LEU A 1 99 ? 4.302 7.893 -22.839 1.00 83.12 99 LEU A CA 1
ATOM 772 C C . LEU A 1 99 ? 5.493 6.953 -22.575 1.00 83.12 99 LEU A C 1
ATOM 774 O O . LEU A 1 99 ? 6.642 7.406 -22.516 1.00 83.12 99 LEU A O 1
ATOM 778 N N . PHE A 1 100 ? 5.220 5.662 -22.387 1.00 78.94 100 PHE A N 1
ATOM 779 C CA . PHE A 1 100 ? 6.200 4.616 -22.108 1.00 78.94 100 PHE A CA 1
ATOM 780 C C . PHE A 1 100 ? 6.393 3.652 -23.282 1.00 78.94 100 PHE A C 1
ATOM 782 O O . PHE A 1 100 ? 7.443 3.021 -23.352 1.00 78.94 100 PHE A O 1
ATOM 789 N N . THR A 1 101 ? 5.459 3.573 -24.234 1.00 77.31 101 THR A N 1
ATOM 790 C CA . THR A 1 101 ? 5.579 2.678 -25.400 1.00 77.31 101 THR A CA 1
ATOM 791 C C . THR A 1 101 ? 6.641 3.109 -26.410 1.00 77.31 101 THR A C 1
ATOM 793 O O . THR A 1 101 ? 7.163 2.268 -27.137 1.00 77.31 101 THR A O 1
ATOM 796 N N . ASP A 1 102 ? 6.972 4.401 -26.458 1.00 71.94 102 ASP A N 1
ATOM 797 C CA . ASP A 1 102 ? 7.708 4.973 -27.592 1.00 71.94 102 ASP A CA 1
ATOM 798 C C . ASP A 1 102 ? 9.238 4.958 -27.439 1.00 71.94 102 ASP A C 1
ATOM 800 O O . ASP A 1 102 ? 9.943 5.184 -28.425 1.00 71.94 102 ASP A O 1
ATOM 804 N N . HIS A 1 103 ? 9.780 4.710 -26.237 1.00 62.31 103 HIS A N 1
ATOM 805 C CA . HIS A 1 103 ? 11.186 5.044 -25.960 1.00 62.31 103 HIS A CA 1
ATOM 806 C C . HIS A 1 103 ? 12.059 3.987 -25.277 1.00 62.31 103 HIS A C 1
ATOM 808 O O . HIS A 1 103 ? 13.269 4.160 -25.305 1.00 62.31 103 HIS A O 1
ATOM 814 N N . ASP A 1 104 ? 11.512 2.905 -24.727 1.00 65.12 104 ASP A N 1
ATOM 815 C CA . ASP A 1 104 ? 12.288 1.727 -24.310 1.00 65.12 104 ASP A CA 1
ATOM 816 C C . ASP A 1 104 ? 11.310 0.610 -23.922 1.00 65.12 104 ASP A C 1
ATOM 818 O O . ASP A 1 104 ? 10.248 0.921 -23.370 1.00 65.12 104 ASP A O 1
ATOM 822 N N . PRO A 1 105 ? 11.613 -0.682 -24.162 1.00 63.16 105 PRO A N 1
ATOM 823 C CA . PRO A 1 105 ? 10.859 -1.753 -23.527 1.00 63.16 105 PRO A CA 1
ATOM 824 C C . PRO A 1 105 ? 10.932 -1.526 -22.017 1.00 63.16 105 PRO A C 1
ATOM 826 O O . PRO A 1 105 ? 12.014 -1.523 -21.432 1.00 63.16 105 PRO A O 1
ATOM 829 N N . ALA A 1 106 ? 9.782 -1.251 -21.400 1.00 62.38 106 ALA A N 1
ATOM 830 C CA . ALA A 1 106 ? 9.731 -0.895 -19.995 1.00 62.38 106 ALA A CA 1
ATOM 831 C C . ALA A 1 106 ? 10.456 -1.960 -19.166 1.00 62.38 106 ALA A C 1
ATOM 833 O O . ALA A 1 106 ? 10.086 -3.130 -19.183 1.00 62.38 106 ALA A O 1
ATOM 834 N N . ALA A 1 107 ? 11.485 -1.550 -18.423 1.00 68.50 107 ALA A N 1
ATOM 835 C CA . ALA A 1 107 ? 12.275 -2.457 -17.591 1.00 68.50 107 ALA A CA 1
ATOM 836 C C . ALA A 1 107 ? 11.497 -3.002 -16.367 1.00 68.50 107 ALA A C 1
ATOM 838 O O . ALA A 1 107 ? 12.074 -3.661 -15.506 1.00 68.50 107 ALA A O 1
ATOM 839 N N . PHE A 1 108 ? 10.190 -2.730 -16.277 1.00 74.06 108 PHE A N 1
ATOM 840 C CA . PHE A 1 108 ? 9.275 -3.319 -15.308 1.00 74.06 108 PHE A CA 1
ATOM 841 C C . PHE A 1 108 ? 7.871 -3.478 -15.908 1.00 74.06 108 PHE A C 1
ATOM 843 O O . PHE A 1 108 ? 7.444 -2.665 -16.729 1.00 74.06 108 PHE A O 1
ATOM 850 N N . ASP A 1 109 ? 7.137 -4.493 -15.449 1.00 79.88 109 ASP A N 1
ATOM 851 C CA . ASP A 1 109 ? 5.803 -4.808 -15.978 1.00 79.88 109 ASP A CA 1
ATOM 852 C C . ASP A 1 109 ? 4.695 -3.969 -15.341 1.00 79.88 109 ASP A C 1
ATOM 854 O O . ASP A 1 109 ? 3.765 -3.539 -16.020 1.00 79.88 109 ASP A O 1
ATOM 858 N N . ALA A 1 110 ? 4.768 -3.748 -14.024 1.00 84.94 110 ALA A N 1
ATOM 859 C CA . ALA A 1 110 ? 3.776 -2.967 -13.297 1.00 84.94 110 ALA A CA 1
ATOM 860 C C . ALA A 1 110 ? 4.320 -2.376 -11.986 1.00 84.94 110 ALA A C 1
ATOM 862 O O . ALA A 1 110 ? 5.110 -3.008 -11.285 1.00 84.94 110 ALA A O 1
ATOM 863 N N . VAL A 1 111 ? 3.839 -1.186 -11.616 1.00 84.12 111 VAL A N 1
ATOM 864 C CA . VAL A 1 111 ? 3.868 -0.689 -10.234 1.00 84.12 111 VAL A CA 1
ATOM 865 C C . VAL A 1 111 ? 2.496 -0.934 -9.630 1.00 84.12 111 VAL A C 1
ATOM 867 O O . VAL A 1 111 ? 1.504 -0.374 -10.088 1.00 84.12 111 VAL A O 1
ATOM 870 N N . LEU A 1 112 ? 2.441 -1.746 -8.582 1.00 86.00 112 LEU A N 1
ATOM 871 C CA . LEU A 1 112 ? 1.241 -1.953 -7.781 1.00 86.00 112 LEU A CA 1
ATOM 872 C C . LEU A 1 112 ? 1.463 -1.294 -6.426 1.00 86.00 112 LEU A C 1
ATOM 874 O O . LEU A 1 112 ? 2.505 -1.502 -5.804 1.00 86.00 112 LEU A O 1
ATOM 878 N N . PHE A 1 113 ? 0.496 -0.510 -5.968 1.00 83.62 113 PHE A N 1
ATOM 879 C CA . PHE A 1 113 ? 0.519 0.054 -4.627 1.00 83.62 113 PHE A CA 1
ATOM 880 C C . PHE A 1 113 ? -0.812 -0.192 -3.934 1.00 83.62 113 PHE A C 1
ATOM 882 O O . PHE A 1 113 ? -1.888 -0.037 -4.511 1.00 83.62 113 PHE A O 1
ATOM 889 N N . GLU A 1 114 ? -0.711 -0.582 -2.673 1.00 84.88 114 GLU A N 1
ATOM 890 C CA . GLU A 1 114 ? -1.834 -0.806 -1.783 1.00 84.88 114 GLU A CA 1
ATOM 891 C C . GLU A 1 114 ? -1.542 -0.073 -0.481 1.00 84.88 114 GLU A C 1
ATOM 893 O O . GLU A 1 114 ? -0.436 -0.123 0.058 1.00 84.88 114 GLU A O 1
ATOM 898 N N . PHE A 1 115 ? -2.542 0.647 -0.006 1.00 82.00 115 PHE A N 1
ATOM 899 C CA . PHE A 1 115 ? -2.512 1.379 1.235 1.00 82.00 115 PHE A CA 1
ATOM 900 C C . PHE A 1 115 ? -3.740 0.982 2.042 1.00 82.00 115 PHE A C 1
ATOM 902 O O . PHE A 1 115 ? -4.861 1.056 1.538 1.00 82.00 115 PHE A O 1
ATOM 909 N N . ASP A 1 116 ? -3.540 0.613 3.302 1.00 81.44 116 ASP A N 1
ATOM 910 C CA . ASP A 1 116 ? -4.625 0.252 4.203 1.00 81.44 116 ASP A CA 1
ATOM 911 C C . ASP A 1 116 ? -4.429 0.885 5.590 1.00 81.44 116 ASP A C 1
ATOM 913 O O . ASP A 1 116 ? -3.446 0.639 6.284 1.00 81.44 116 ASP A O 1
ATOM 917 N N . ASN A 1 117 ? -5.400 1.698 6.001 1.00 75.69 117 ASN A N 1
ATOM 918 C CA . ASN A 1 117 ? -5.531 2.324 7.314 1.00 75.69 117 ASN A CA 1
ATOM 919 C C . ASN A 1 117 ? -6.821 1.837 8.002 1.00 75.69 117 ASN A C 1
ATOM 921 O O . ASN A 1 117 ? -7.686 2.611 8.439 1.00 75.69 117 ASN A O 1
ATOM 925 N N . THR A 1 118 ? -6.984 0.513 8.070 1.00 70.75 118 THR A N 1
ATOM 926 C CA . THR A 1 118 ? -8.116 -0.124 8.758 1.00 70.75 118 THR A CA 1
ATOM 927 C C . THR A 1 118 ? -8.055 0.078 10.280 1.00 70.75 118 THR A C 1
ATOM 929 O O . THR A 1 118 ? -9.103 0.292 10.899 1.00 70.75 118 THR A O 1
ATOM 932 N N . TYR A 1 119 ? -6.859 0.126 10.880 1.00 60.44 119 TYR A N 1
ATOM 933 C CA . TYR A 1 119 ? -6.670 0.208 12.334 1.00 60.44 119 TYR A CA 1
ATOM 934 C C . TYR A 1 119 ? -5.830 1.409 12.731 1.00 60.44 119 TYR A C 1
ATOM 936 O O . TYR A 1 119 ? -4.609 1.319 12.826 1.00 60.44 119 TYR A O 1
ATOM 944 N N . SER A 1 120 ? -6.473 2.534 13.032 1.00 55.38 120 SER A N 1
ATOM 945 C CA . SER A 1 120 ? -5.742 3.573 13.739 1.00 55.38 120 SER A CA 1
ATOM 946 C C . SER A 1 120 ? -6.646 4.503 14.538 1.00 55.38 120 SER A C 1
ATOM 948 O O . SER A 1 120 ? -7.526 5.170 13.994 1.00 55.38 120 SER A O 1
ATOM 950 N N . TRP A 1 121 ? -6.427 4.512 15.851 1.00 57.78 121 TRP A N 1
ATOM 951 C CA . TRP A 1 121 ? -7.048 5.429 16.814 1.00 57.78 121 TRP A CA 1
ATOM 952 C C . TRP A 1 121 ? -6.056 6.495 17.309 1.00 57.78 121 TRP A C 1
ATOM 954 O O . TRP A 1 121 ? -6.405 7.304 18.157 1.00 57.78 121 TRP A O 1
ATOM 964 N N . TRP A 1 122 ? -4.820 6.478 16.801 1.00 62.38 122 TRP A N 1
ATOM 965 C CA . TRP A 1 122 ? -3.739 7.368 17.219 1.00 62.38 122 TRP A CA 1
ATOM 966 C C . TRP A 1 122 ? -3.590 8.550 16.261 1.00 62.38 122 TRP A C 1
ATOM 968 O O . TRP A 1 122 ? -3.992 8.475 15.096 1.00 62.38 122 TRP A O 1
ATOM 978 N N . THR A 1 123 ? -3.016 9.643 16.758 1.00 71.06 123 THR A N 1
ATOM 979 C CA . THR A 1 123 ? -2.702 10.843 15.974 1.00 71.06 123 THR A CA 1
ATOM 980 C C . THR A 1 123 ? -1.525 10.601 15.029 1.00 71.06 123 THR A C 1
ATOM 982 O O . THR A 1 123 ? -1.587 10.993 13.868 1.00 71.06 123 THR A O 1
ATOM 985 N N . GLU A 1 124 ? -0.491 9.891 15.478 1.00 80.12 124 GLU A N 1
ATOM 986 C CA . GLU A 1 124 ? 0.624 9.451 14.631 1.00 80.12 124 GLU A CA 1
ATOM 987 C C . GLU A 1 124 ? 0.318 8.137 13.896 1.00 80.12 124 GLU A C 1
ATOM 989 O O . GLU A 1 124 ? -0.462 7.302 14.371 1.00 80.12 124 GLU A O 1
ATOM 994 N N . LYS A 1 125 ? 0.927 7.953 12.717 1.00 82.06 125 LYS A N 1
ATOM 995 C CA . LYS A 1 125 ? 0.795 6.726 11.914 1.00 82.06 125 LYS A CA 1
ATOM 996 C C . LYS A 1 125 ? 2.167 6.158 11.588 1.00 82.06 125 LYS A C 1
ATOM 998 O O . LYS A 1 125 ? 2.999 6.852 11.013 1.00 82.06 125 LYS A O 1
ATOM 1003 N N . GLU A 1 126 ? 2.372 4.883 11.897 1.00 83.12 126 GLU A N 1
ATOM 1004 C CA . GLU A 1 126 ? 3.447 4.095 11.298 1.00 83.12 126 GLU A CA 1
ATOM 1005 C C . GLU A 1 126 ? 2.950 3.581 9.940 1.00 83.12 126 GLU A C 1
ATOM 1007 O O . GLU A 1 126 ? 1.940 2.882 9.861 1.00 83.12 126 GLU A O 1
ATOM 1012 N N . VAL A 1 127 ? 3.635 3.960 8.865 1.00 82.00 127 VAL A N 1
ATOM 1013 C CA . VAL A 1 127 ? 3.382 3.482 7.505 1.00 82.00 127 VAL A CA 1
ATOM 1014 C C . VAL A 1 127 ? 4.512 2.545 7.105 1.00 82.00 127 VAL A C 1
ATOM 1016 O O . VAL A 1 127 ? 5.680 2.931 7.119 1.00 82.00 127 VAL A O 1
ATOM 1019 N N . GLU A 1 128 ? 4.166 1.312 6.737 1.00 83.19 128 GLU A N 1
ATOM 1020 C CA . GLU A 1 128 ? 5.104 0.334 6.187 1.00 83.19 128 GLU A CA 1
ATOM 1021 C C . GLU A 1 128 ? 5.010 0.347 4.656 1.00 83.19 128 GLU A C 1
ATOM 1023 O O . GLU A 1 128 ? 4.012 -0.067 4.070 1.00 83.19 128 GLU A O 1
ATOM 1028 N N . LEU A 1 129 ? 6.061 0.828 3.999 1.00 82.69 129 LEU A N 1
ATOM 1029 C CA . LEU A 1 129 ? 6.233 0.739 2.556 1.00 82.69 129 LEU A CA 1
ATOM 1030 C C . LEU A 1 129 ? 6.888 -0.602 2.231 1.00 82.69 129 LEU A C 1
ATOM 1032 O O . LEU A 1 129 ? 8.038 -0.844 2.605 1.00 82.69 129 LEU A O 1
ATOM 1036 N N . VAL A 1 130 ? 6.163 -1.469 1.525 1.00 80.38 130 VAL A N 1
ATOM 1037 C CA . VAL A 1 130 ? 6.665 -2.773 1.081 1.00 80.38 130 VAL A CA 1
ATOM 1038 C C . VAL A 1 130 ? 6.896 -2.729 -0.423 1.00 80.38 130 VAL A C 1
ATOM 1040 O O . VAL A 1 130 ? 5.953 -2.631 -1.202 1.00 80.38 130 VAL A O 1
ATOM 1043 N N . THR A 1 131 ? 8.154 -2.828 -0.840 1.00 80.31 131 THR A N 1
ATOM 1044 C CA . THR A 1 131 ? 8.526 -2.904 -2.255 1.00 80.31 131 THR A CA 1
ATOM 1045 C C . THR A 1 131 ? 8.861 -4.343 -2.604 1.00 80.31 131 THR A C 1
ATOM 1047 O O . THR A 1 131 ? 9.811 -4.913 -2.068 1.00 80.31 131 THR A O 1
ATOM 1050 N N . ILE A 1 132 ? 8.099 -4.939 -3.517 1.00 80.12 132 ILE A N 1
ATOM 1051 C CA . ILE A 1 132 ? 8.348 -6.293 -4.013 1.00 80.12 132 ILE A CA 1
ATOM 1052 C C . ILE A 1 132 ? 8.931 -6.175 -5.416 1.00 80.12 132 ILE A C 1
ATOM 1054 O O . ILE A 1 132 ? 8.262 -5.718 -6.337 1.00 80.12 132 ILE A O 1
ATOM 1058 N N . ARG A 1 133 ? 10.187 -6.595 -5.577 1.00 78.31 133 ARG A N 1
ATOM 1059 C CA . ARG A 1 133 ? 10.837 -6.694 -6.887 1.00 78.31 133 ARG A CA 1
ATOM 1060 C C . ARG A 1 133 ? 10.756 -8.135 -7.365 1.00 78.31 133 ARG A C 1
ATOM 1062 O O . ARG A 1 133 ? 11.364 -9.024 -6.750 1.00 78.31 133 ARG A O 1
ATOM 1069 N N . THR A 1 134 ? 9.987 -8.355 -8.423 1.00 74.31 134 THR A N 1
ATOM 1070 C CA . THR A 1 134 ? 9.887 -9.625 -9.146 1.00 74.31 134 THR A CA 1
ATOM 1071 C C . THR A 1 134 ? 10.693 -9.503 -10.431 1.00 74.31 134 THR A C 1
ATOM 1073 O O . THR A 1 134 ? 10.336 -8.712 -11.295 1.00 74.31 134 THR A O 1
ATOM 1076 N N . SER A 1 135 ? 11.795 -10.248 -10.540 1.00 68.88 135 SER A N 1
ATOM 1077 C CA . SER A 1 135 ? 12.444 -10.441 -11.837 1.00 68.88 135 SER A CA 1
ATOM 1078 C C . SER A 1 135 ? 11.530 -11.338 -12.663 1.00 68.88 135 SER A C 1
ATOM 1080 O O . SER A 1 135 ? 11.079 -12.371 -12.160 1.00 68.88 135 SER A O 1
ATOM 1082 N N . LEU A 1 136 ? 11.250 -10.950 -13.906 1.00 60.66 136 LEU A N 1
ATOM 1083 C CA . LEU A 1 136 ? 10.575 -11.799 -14.885 1.00 60.66 136 LEU A CA 1
ATOM 1084 C C . LEU A 1 136 ? 11.555 -12.850 -15.434 1.00 60.66 136 LEU A C 1
ATOM 1086 O O . LEU A 1 136 ? 11.552 -13.166 -16.620 1.00 60.66 136 LEU A O 1
ATOM 1090 N N . GLU A 1 137 ? 12.437 -13.384 -14.588 1.00 59.31 137 GLU A N 1
ATOM 1091 C CA . GLU A 1 137 ? 13.127 -14.615 -14.921 1.00 59.31 137 GLU A CA 1
ATOM 1092 C C . GLU A 1 137 ? 12.015 -15.639 -15.174 1.00 59.31 137 GLU A C 1
ATOM 1094 O O . GLU A 1 137 ? 11.097 -15.754 -14.348 1.00 59.31 137 GLU A O 1
ATOM 1099 N N . PRO A 1 138 ? 11.990 -16.321 -16.333 1.00 53.75 138 PRO A N 1
ATOM 1100 C CA . PRO A 1 138 ? 10.951 -17.291 -16.588 1.00 53.75 138 PRO A CA 1
ATOM 1101 C C . PRO A 1 138 ? 11.004 -18.282 -15.432 1.00 53.75 138 PRO A C 1
ATOM 1103 O O . PRO A 1 138 ? 11.969 -19.033 -15.294 1.00 53.75 138 PRO A O 1
ATOM 1106 N N . ALA A 1 139 ? 9.951 -18.304 -14.616 1.00 51.09 139 ALA A N 1
ATOM 1107 C CA . ALA A 1 139 ? 9.725 -19.272 -13.546 1.00 51.09 139 ALA A CA 1
ATOM 1108 C C . ALA A 1 139 ? 9.505 -20.702 -14.106 1.00 51.09 139 ALA A C 1
ATOM 1110 O O . ALA A 1 139 ? 8.704 -21.480 -13.599 1.00 51.09 139 ALA A O 1
ATOM 1111 N N . ASN A 1 140 ? 10.207 -21.033 -15.193 1.00 48.91 140 ASN A N 1
ATOM 1112 C CA . ASN A 1 140 ? 10.188 -22.257 -15.969 1.00 48.91 140 ASN A CA 1
ATOM 1113 C C . ASN A 1 140 ? 11.478 -23.070 -15.801 1.00 48.91 140 ASN A C 1
ATOM 1115 O O . ASN A 1 140 ? 11.697 -24.015 -16.555 1.00 48.91 140 ASN A O 1
ATOM 1119 N N . SER A 1 141 ? 12.277 -22.828 -14.761 1.00 47.34 141 SER A N 1
ATOM 1120 C CA . SER A 1 141 ? 12.621 -24.008 -13.976 1.00 47.34 141 SER A CA 1
ATOM 1121 C C . SER A 1 141 ? 11.413 -24.247 -13.078 1.00 47.34 141 SER A C 1
ATOM 1123 O O . SER A 1 141 ? 11.317 -23.740 -11.965 1.00 47.34 141 SER A O 1
ATOM 1125 N N . GLY A 1 142 ? 10.412 -24.967 -13.607 1.00 61.00 142 GLY A N 1
ATOM 1126 C CA . GLY A 1 142 ? 9.373 -25.526 -12.745 1.00 61.00 142 GLY A CA 1
ATOM 1127 C C . GLY A 1 142 ? 10.054 -26.172 -11.532 1.00 61.00 142 GLY A C 1
ATOM 1128 O O . GLY A 1 142 ? 11.216 -26.577 -11.662 1.00 61.00 142 GLY A O 1
ATOM 1129 N N . PRO A 1 143 ? 9.386 -26.229 -10.364 1.00 65.56 143 PRO A N 1
ATOM 1130 C CA . PRO A 1 143 ? 10.007 -26.702 -9.130 1.00 65.56 143 PRO A CA 1
ATOM 1131 C C . PRO A 1 143 ? 10.845 -27.939 -9.454 1.00 65.56 143 PRO A C 1
ATOM 1133 O O . PRO A 1 143 ? 10.306 -28.827 -10.132 1.00 65.56 143 PRO A O 1
ATOM 1136 N N . PRO A 1 144 ? 12.146 -27.970 -9.083 1.00 68.12 144 PRO A N 1
ATOM 1137 C CA . PRO A 1 144 ? 13.021 -29.081 -9.431 1.00 68.12 144 PRO A CA 1
ATOM 1138 C C . PRO A 1 144 ? 12.247 -30.357 -9.123 1.00 68.12 144 PRO A C 1
ATOM 1140 O O . PRO A 1 144 ? 11.642 -30.417 -8.044 1.00 68.12 144 PRO A O 1
ATOM 1143 N N . PRO A 1 145 ? 12.138 -31.288 -10.091 1.00 78.19 145 PRO A N 1
ATOM 1144 C CA . PRO A 1 145 ? 11.183 -32.382 -10.016 1.00 78.19 145 PRO A CA 1
ATOM 1145 C C . PRO A 1 145 ? 11.288 -32.993 -8.630 1.00 78.19 145 PRO A C 1
ATOM 1147 O O . PRO A 1 145 ? 12.391 -33.369 -8.219 1.00 78.19 145 PRO A O 1
ATOM 1150 N N . LEU A 1 146 ? 10.170 -32.991 -7.889 1.00 74.12 146 LEU A N 1
ATOM 1151 C CA . LEU A 1 146 ? 10.165 -33.485 -6.516 1.00 74.12 146 LEU A CA 1
ATOM 1152 C C . LEU A 1 146 ? 10.870 -34.843 -6.534 1.00 74.12 146 LEU A C 1
ATOM 1154 O O . LEU A 1 146 ? 10.532 -35.668 -7.394 1.00 74.12 146 LEU A O 1
ATOM 1158 N N . PRO A 1 147 ? 11.866 -35.073 -5.657 1.00 77.94 147 PRO A N 1
ATOM 1159 C CA . PRO A 1 147 ? 12.549 -36.353 -5.616 1.00 77.94 147 PRO A CA 1
ATOM 1160 C C . PRO A 1 147 ? 11.472 -37.425 -5.547 1.00 77.94 147 PRO A C 1
ATOM 1162 O O . PRO A 1 147 ? 10.564 -37.310 -4.724 1.00 77.94 147 PRO A O 1
ATOM 1165 N N . ALA A 1 148 ? 11.523 -38.396 -6.466 1.00 80.31 148 ALA A N 1
ATOM 1166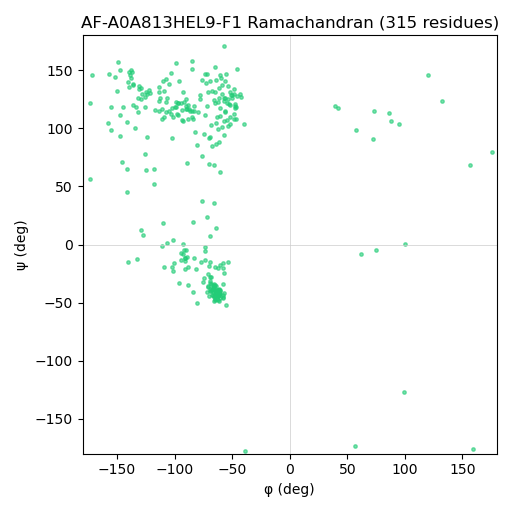 C CA . ALA A 1 148 ? 10.472 -39.390 -6.614 1.00 80.31 148 ALA A CA 1
ATOM 1167 C C . ALA A 1 148 ? 10.196 -40.019 -5.245 1.00 80.31 148 ALA A C 1
ATOM 1169 O O . ALA A 1 148 ? 10.993 -40.816 -4.742 1.00 80.31 148 ALA A O 1
ATOM 1170 N N . LEU A 1 149 ? 9.089 -39.609 -4.620 1.00 70.69 149 LEU A N 1
ATOM 1171 C CA . LEU A 1 149 ? 8.694 -40.122 -3.326 1.00 70.69 149 LEU A CA 1
ATOM 1172 C C . LEU A 1 149 ? 8.315 -41.571 -3.577 1.00 70.69 149 LEU A C 1
ATOM 1174 O O . LEU A 1 149 ? 7.255 -41.867 -4.130 1.00 70.69 149 LEU A O 1
ATOM 1178 N N . ARG A 1 150 ? 9.212 -42.493 -3.216 1.00 81.94 150 ARG A N 1
ATOM 1179 C CA . ARG A 1 150 ? 8.817 -43.889 -3.090 1.00 81.94 150 ARG A CA 1
ATOM 1180 C C . ARG A 1 150 ? 7.659 -43.895 -2.099 1.00 81.94 150 ARG A C 1
ATOM 1182 O O . ARG A 1 150 ? 7.837 -43.342 -1.011 1.00 81.94 150 ARG A O 1
ATOM 1189 N N . PRO A 1 151 ? 6.497 -44.469 -2.458 1.00 71.50 151 PRO A N 1
ATOM 1190 C CA . PRO A 1 151 ? 5.421 -44.659 -1.507 1.00 71.50 151 PRO A CA 1
ATOM 1191 C C . PRO A 1 151 ? 6.037 -45.278 -0.261 1.00 71.50 151 PRO A C 1
ATOM 1193 O O . PRO A 1 151 ? 6.647 -46.349 -0.345 1.00 71.50 151 PRO A O 1
ATOM 1196 N N . LEU A 1 152 ? 5.959 -44.568 0.866 1.00 67.62 152 LEU A N 1
ATOM 1197 C CA . LEU A 1 152 ? 6.294 -45.175 2.141 1.00 67.62 152 LEU A CA 1
ATOM 1198 C C . LEU A 1 152 ? 5.436 -46.432 2.215 1.00 67.62 152 LEU A C 1
ATOM 1200 O O . LEU A 1 152 ? 4.225 -46.374 1.975 1.00 67.62 152 LEU A O 1
ATOM 1204 N N . SER A 1 153 ? 6.088 -47.573 2.439 1.00 75.56 153 SER A N 1
ATOM 1205 C CA . SER A 1 153 ? 5.409 -48.847 2.646 1.00 75.56 153 SER A CA 1
ATOM 1206 C C . SER A 1 153 ? 4.226 -48.597 3.577 1.00 75.56 153 SER A C 1
ATOM 1208 O O . SER A 1 153 ? 4.431 -47.912 4.585 1.00 75.56 153 SER A O 1
ATOM 1210 N N . PRO A 1 154 ? 3.011 -49.059 3.215 1.00 68.88 154 PRO A N 1
ATOM 1211 C CA . PRO A 1 154 ? 1.789 -48.703 3.916 1.00 68.88 154 PRO A CA 1
ATOM 1212 C C . PRO A 1 154 ? 2.035 -48.855 5.406 1.00 68.88 154 PRO A C 1
ATOM 1214 O O . PRO A 1 154 ? 2.398 -49.945 5.855 1.00 68.88 154 PRO A O 1
ATOM 1217 N N . LEU A 1 155 ? 1.919 -47.737 6.134 1.00 53.12 155 LEU A N 1
ATOM 1218 C CA . LEU A 1 155 ? 2.027 -47.734 7.584 1.00 53.12 155 LEU A CA 1
ATOM 1219 C C . LEU A 1 155 ? 1.142 -48.871 8.069 1.00 53.12 155 LEU A C 1
ATOM 1221 O O . LEU A 1 155 ? -0.049 -48.908 7.741 1.00 53.12 155 LEU A O 1
ATOM 1225 N N . LEU A 1 156 ? 1.768 -49.832 8.754 1.00 55.47 156 LEU A N 1
ATOM 1226 C CA . LEU A 1 156 ? 1.082 -50.937 9.399 1.00 55.47 156 LEU A CA 1
ATOM 1227 C C . LEU A 1 156 ? -0.076 -50.313 10.159 1.00 55.47 156 LEU A C 1
ATOM 1229 O O . LEU A 1 156 ? 0.131 -49.582 11.127 1.00 55.47 156 LEU A O 1
ATOM 1233 N N . ARG A 1 157 ? -1.297 -50.533 9.658 1.00 50.50 157 ARG A N 1
ATOM 1234 C CA . ARG A 1 157 ? -2.500 -50.163 10.385 1.00 50.50 157 ARG A CA 1
ATOM 1235 C C . ARG A 1 157 ? -2.373 -50.912 11.696 1.00 50.50 157 ARG A C 1
ATOM 1237 O O . ARG A 1 157 ? -2.472 -52.136 11.702 1.00 50.50 157 ARG A O 1
ATOM 1244 N N . CYS A 1 158 ? -2.074 -50.194 12.772 1.00 45.47 158 CYS A N 1
ATOM 1245 C CA . CYS A 1 158 ? -2.125 -50.737 14.114 1.00 45.47 158 CYS A CA 1
ATOM 1246 C C . CYS A 1 158 ? -3.578 -51.149 14.362 1.00 45.47 158 CYS A C 1
ATOM 1248 O O . CYS A 1 158 ? -4.375 -50.386 14.893 1.00 45.47 158 CYS A O 1
ATOM 1250 N N . THR A 1 159 ? -3.932 -52.379 13.990 1.00 55.69 159 THR A N 1
ATOM 1251 C CA . THR A 1 159 ? -5.172 -53.069 14.371 1.00 55.69 159 THR A CA 1
ATOM 1252 C C . THR A 1 159 ? -5.144 -53.495 15.843 1.00 55.69 159 THR A C 1
ATOM 1254 O O . THR A 1 159 ? -5.824 -54.430 16.242 1.00 55.69 159 THR A O 1
ATOM 1257 N N . GLY A 1 160 ? -4.338 -52.816 16.656 1.00 49.66 160 GLY A N 1
ATOM 1258 C CA . GLY A 1 160 ? -4.111 -53.092 18.064 1.00 49.66 160 GLY A CA 1
ATOM 1259 C C . GLY A 1 160 ? -3.986 -51.798 18.852 1.00 49.66 160 GLY A C 1
ATOM 1260 O O . GLY A 1 160 ? -3.068 -51.654 19.650 1.00 49.66 160 GLY A O 1
ATOM 1261 N N . CYS A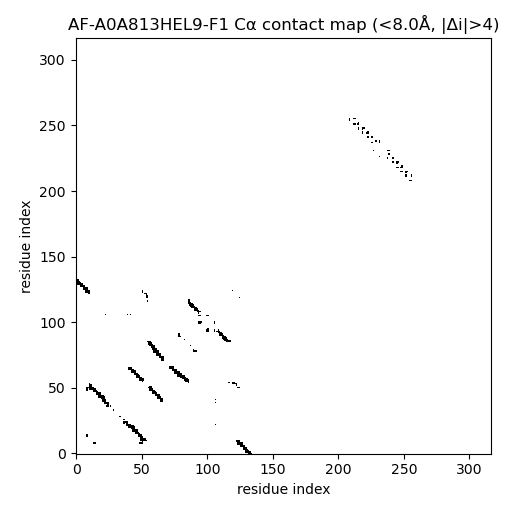 1 161 ? -4.875 -50.832 18.613 1.00 43.25 161 CYS A N 1
ATOM 1262 C CA . CYS A 1 161 ? -5.134 -49.837 19.642 1.00 43.25 161 CYS A CA 1
ATOM 1263 C C . CYS A 1 161 ? -5.958 -50.555 20.714 1.00 43.25 161 CYS A C 1
ATOM 1265 O O . CYS A 1 161 ? -7.072 -51.009 20.450 1.00 43.25 161 CYS A O 1
ATOM 1267 N N . GLY A 1 162 ? -5.351 -50.763 21.881 1.00 57.72 162 GLY A N 1
ATOM 1268 C CA . GLY A 1 162 ? -6.031 -51.343 23.029 1.00 57.72 162 GLY A CA 1
ATOM 1269 C C . GLY A 1 162 ? -7.271 -50.528 23.432 1.00 57.72 162 GLY A C 1
ATOM 1270 O O . GLY A 1 162 ? -7.476 -49.415 22.943 1.00 57.72 162 GLY A O 1
ATOM 1271 N N . PRO A 1 163 ? -8.092 -51.057 24.351 1.00 58.00 163 PRO A N 1
ATOM 1272 C CA . PRO A 1 163 ? -9.427 -50.544 24.694 1.00 58.00 163 PRO A CA 1
ATOM 1273 C C . PRO A 1 163 ? -9.488 -49.133 25.321 1.00 58.00 163 PRO A C 1
ATOM 1275 O O . PRO A 1 163 ? -10.529 -48.746 25.831 1.00 58.00 163 PRO A O 1
ATOM 1278 N N . TRP A 1 164 ? -8.411 -48.348 25.267 1.00 56.88 164 TRP A N 1
ATOM 1279 C CA . TRP A 1 164 ? -8.294 -47.030 25.897 1.00 56.88 164 TRP A CA 1
ATOM 1280 C C . TRP A 1 164 ? -8.235 -45.871 24.880 1.00 56.88 164 TRP A C 1
ATOM 1282 O O . TRP A 1 164 ? -8.177 -44.716 25.277 1.00 56.88 164 TRP A O 1
ATOM 1292 N N . GLY A 1 165 ? -8.261 -46.148 23.567 1.00 47.50 165 GLY A N 1
ATOM 1293 C CA . GLY A 1 165 ? -8.115 -45.128 22.511 1.00 47.50 165 GLY A CA 1
ATOM 1294 C C . GLY A 1 165 ? -9.401 -44.666 21.808 1.00 47.50 165 GLY A C 1
ATOM 1295 O O . GLY A 1 165 ? -9.313 -43.911 20.843 1.00 47.50 165 GLY A O 1
ATOM 1296 N N . SER A 1 166 ? -10.589 -45.128 22.221 1.00 50.38 166 SER A N 1
ATOM 1297 C CA . SER A 1 166 ? -11.844 -44.870 21.479 1.00 50.38 166 SER A CA 1
ATOM 1298 C C . SER A 1 166 ? -12.602 -43.594 21.862 1.00 50.38 166 SER A C 1
ATOM 1300 O O . SER A 1 166 ? -13.502 -43.215 21.121 1.00 50.38 166 SER A O 1
ATOM 1302 N N . GLU A 1 167 ? -12.258 -42.894 22.946 1.00 54.91 167 GLU A N 1
ATOM 1303 C CA . GLU A 1 167 ? -13.042 -41.714 23.360 1.00 54.91 167 GLU A CA 1
ATOM 1304 C C . GLU A 1 167 ? -12.554 -40.378 22.780 1.00 54.91 167 GLU A C 1
ATOM 1306 O O . GLU A 1 167 ? -13.351 -39.454 22.659 1.00 54.91 167 GLU A O 1
ATOM 1311 N N . LEU A 1 168 ? -11.300 -40.263 22.324 1.00 50.19 168 LEU A N 1
ATOM 1312 C CA . LEU A 1 168 ? -10.757 -38.967 21.872 1.00 50.19 168 LEU A CA 1
ATOM 1313 C C . LEU A 1 168 ? -10.735 -38.762 20.348 1.00 50.19 168 LEU A C 1
ATOM 1315 O O . LEU A 1 168 ? -10.638 -37.631 19.883 1.00 50.19 168 LEU A O 1
ATOM 1319 N N . LEU A 1 169 ? -10.888 -39.818 19.542 1.00 47.06 169 LEU A N 1
ATOM 1320 C CA . LEU A 1 169 ? -10.882 -39.710 18.071 1.00 47.06 169 LEU A CA 1
ATOM 1321 C C . LEU A 1 169 ? -12.274 -39.477 17.451 1.00 47.06 169 LEU A C 1
ATOM 1323 O O . LEU A 1 169 ? -12.377 -39.236 16.249 1.00 47.06 169 LEU A O 1
ATOM 1327 N N . GLY A 1 170 ? -13.340 -39.494 18.258 1.00 48.66 170 GLY A N 1
ATOM 1328 C CA . GLY A 1 170 ? -14.711 -39.239 17.800 1.00 48.66 170 GLY A CA 1
ATOM 1329 C C . GLY A 1 170 ? -15.051 -37.763 17.558 1.00 48.66 170 GLY A C 1
ATOM 1330 O O . GLY A 1 170 ? -16.050 -37.479 16.905 1.00 48.66 170 GLY A O 1
ATOM 1331 N N . VAL A 1 171 ? -14.234 -36.819 18.042 1.00 49.84 171 VAL A N 1
ATOM 1332 C CA . VAL A 1 171 ? -14.617 -35.392 18.092 1.00 49.84 171 VAL A CA 1
ATOM 1333 C C . VAL A 1 171 ? -13.986 -34.551 16.970 1.00 49.84 171 VAL A C 1
ATOM 1335 O O . VAL A 1 171 ? -14.519 -33.506 16.612 1.00 49.84 171 VAL A O 1
ATOM 1338 N N . CYS A 1 172 ? -12.911 -35.014 16.323 1.00 41.88 172 CYS A N 1
ATOM 1339 C CA . CYS A 1 172 ? -12.194 -34.211 15.316 1.00 41.88 172 CYS A CA 1
ATOM 1340 C C . CYS A 1 172 ? -12.665 -34.416 13.861 1.00 41.88 172 CYS A C 1
ATOM 1342 O O . CYS A 1 172 ? -12.118 -33.800 12.946 1.00 41.88 172 CYS A O 1
ATOM 1344 N N . SER A 1 173 ? -13.668 -35.267 13.622 1.00 46.62 173 SER A N 1
ATOM 1345 C CA . SER A 1 173 ? -14.127 -35.620 12.263 1.00 46.62 173 SER A CA 1
ATOM 1346 C C . SER A 1 173 ? -15.116 -34.618 11.656 1.00 46.62 173 SER A C 1
ATOM 1348 O O . SER A 1 173 ? -15.382 -34.662 10.457 1.00 46.62 173 SER A O 1
ATOM 1350 N N . GLU A 1 174 ? -15.641 -33.693 12.456 1.00 45.59 174 GLU A N 1
ATOM 1351 C CA . GLU A 1 174 ? -16.582 -32.671 12.007 1.00 45.59 174 GLU A CA 1
ATOM 1352 C C . GLU A 1 174 ? -16.057 -31.284 12.359 1.00 45.59 174 GLU A C 1
ATOM 1354 O O . GLU A 1 174 ? -16.664 -30.547 13.127 1.00 45.59 174 GLU A O 1
ATOM 1359 N N . LEU A 1 175 ? -14.921 -30.890 11.779 1.00 47.97 175 LEU A N 1
ATOM 1360 C CA . LEU A 1 175 ? -14.644 -29.461 11.655 1.00 47.97 175 LEU A CA 1
ATOM 1361 C C . LEU A 1 175 ? -15.740 -28.877 10.749 1.00 47.97 175 LEU A C 1
ATOM 1363 O O . LEU A 1 175 ? -15.775 -29.204 9.554 1.00 47.97 175 LEU A O 1
ATOM 1367 N N . PRO A 1 176 ? -16.677 -28.061 11.276 1.00 50.41 176 PRO A N 1
ATOM 1368 C CA . PRO A 1 176 ? -17.749 -27.527 10.461 1.00 50.41 176 PRO A CA 1
ATOM 1369 C C . PRO A 1 176 ? -17.117 -26.688 9.358 1.00 50.41 176 PRO A C 1
ATOM 1371 O O . PRO A 1 176 ? -16.329 -25.783 9.629 1.00 50.41 176 PRO A O 1
ATOM 1374 N N . LYS A 1 177 ? -17.464 -26.990 8.101 1.00 47.12 177 LYS A N 1
ATOM 1375 C CA . LYS A 1 177 ? -17.082 -26.172 6.945 1.00 47.12 177 LYS A CA 1
ATOM 1376 C C . LYS A 1 177 ? -17.419 -24.717 7.276 1.00 47.12 177 LYS A C 1
ATOM 1378 O O . LYS A 1 177 ? -18.596 -24.353 7.318 1.00 47.12 177 LYS A O 1
ATOM 1383 N N . LEU A 1 178 ? -16.386 -23.907 7.513 1.00 45.03 178 LEU A N 1
ATOM 1384 C CA . LEU A 1 178 ? -16.434 -22.457 7.695 1.00 45.03 178 LEU A CA 1
ATOM 1385 C C . LEU A 1 178 ? -16.864 -21.814 6.373 1.00 45.03 178 LEU A C 1
ATOM 1387 O O . LEU A 1 178 ? -16.095 -21.177 5.664 1.00 45.03 178 LEU A O 1
ATOM 1391 N N . ARG A 1 179 ? -18.117 -22.041 5.985 1.00 46.38 179 ARG A N 1
ATOM 1392 C CA . ARG A 1 179 ? -18.769 -21.246 4.961 1.00 46.38 179 ARG A CA 1
ATOM 1393 C C . ARG A 1 179 ? -19.335 -20.038 5.676 1.00 46.38 179 ARG A C 1
ATOM 1395 O O . ARG A 1 179 ? -20.277 -20.158 6.461 1.00 46.38 179 ARG A O 1
ATOM 1402 N N . VAL A 1 180 ? -18.729 -18.888 5.409 1.00 48.44 180 VAL A N 1
ATOM 1403 C CA . VAL A 1 180 ? -19.395 -17.601 5.581 1.00 48.44 180 VAL A CA 1
ATOM 1404 C C . VAL A 1 180 ? -20.720 -17.726 4.819 1.00 48.44 180 VAL A C 1
ATOM 1406 O O . VAL A 1 180 ? -20.680 -18.090 3.639 1.00 48.44 180 VAL A O 1
ATOM 1409 N N . PRO A 1 181 ? -21.890 -17.576 5.469 1.00 50.66 181 PRO A N 1
ATOM 1410 C CA . PRO A 1 181 ? -23.149 -17.570 4.740 1.00 50.66 181 PRO A CA 1
ATOM 1411 C C . PRO A 1 181 ? -23.026 -16.503 3.655 1.00 50.66 181 PRO A C 1
ATOM 1413 O O . PRO A 1 181 ? -22.684 -15.362 3.961 1.00 50.66 181 PRO A O 1
ATOM 1416 N N . ALA A 1 182 ? -23.197 -16.903 2.391 1.00 50.00 182 ALA A N 1
ATOM 1417 C CA . ALA A 1 182 ? -23.135 -15.971 1.277 1.00 50.00 182 ALA A CA 1
ATOM 1418 C C . ALA A 1 182 ? -24.074 -14.806 1.598 1.00 50.00 182 ALA A C 1
ATOM 1420 O O . ALA A 1 182 ? -25.219 -15.044 1.995 1.00 50.00 182 ALA A O 1
ATOM 1421 N N . ALA A 1 183 ? -23.564 -13.574 1.495 1.00 47.94 183 ALA A N 1
ATOM 1422 C CA . ALA A 1 183 ? -24.393 -12.389 1.640 1.00 47.94 183 ALA A CA 1
ATOM 1423 C C . ALA A 1 183 ? -25.638 -12.589 0.763 1.00 47.94 183 ALA A C 1
ATOM 1425 O O . ALA A 1 183 ? -25.473 -13.065 -0.366 1.00 47.94 183 ALA A O 1
ATOM 1426 N N . PRO A 1 184 ? -26.857 -12.315 1.265 1.00 54.12 184 PRO A N 1
ATOM 1427 C CA . PRO A 1 184 ? -28.052 -12.422 0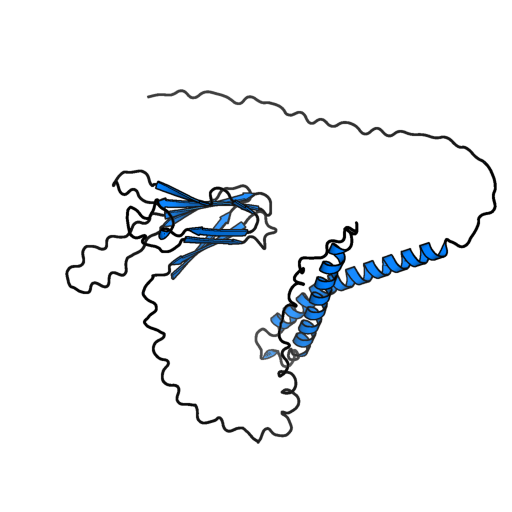.448 1.00 54.12 184 PRO A CA 1
ATOM 1428 C C . PRO A 1 184 ? -27.819 -11.565 -0.792 1.00 54.12 184 PRO A C 1
ATOM 1430 O O . PRO A 1 184 ? -27.743 -10.339 -0.716 1.00 54.12 184 PRO A O 1
ATOM 1433 N N . THR A 1 185 ? -27.606 -12.222 -1.930 1.00 50.78 185 THR A N 1
ATOM 1434 C CA . THR A 1 185 ? -27.545 -11.555 -3.216 1.00 50.78 185 THR A CA 1
ATOM 1435 C C . THR A 1 185 ? -28.935 -10.989 -3.410 1.00 50.78 185 THR A C 1
ATOM 1437 O O . THR A 1 185 ? -29.895 -11.732 -3.611 1.00 50.78 185 THR A O 1
ATOM 1440 N N . HIS A 1 186 ? -29.057 -9.674 -3.228 1.00 49.09 186 HIS A N 1
ATOM 1441 C CA . HIS A 1 186 ? -30.264 -8.930 -3.536 1.00 49.09 186 HIS A CA 1
ATOM 1442 C C . HIS A 1 186 ? -30.570 -9.179 -5.012 1.00 49.09 186 HIS A C 1
ATOM 1444 O O . HIS A 1 186 ? -30.002 -8.546 -5.895 1.00 49.09 186 HIS A O 1
ATOM 1450 N N . GLY A 1 187 ? -31.421 -10.174 -5.260 1.00 48.12 187 GLY A N 1
ATOM 1451 C CA . GLY A 1 187 ? -31.979 -10.452 -6.565 1.00 48.12 187 GLY A CA 1
ATOM 1452 C C . GLY A 1 187 ? -32.756 -9.224 -6.998 1.00 48.12 187 GLY A C 1
ATOM 1453 O O . GLY A 1 187 ? -33.783 -8.879 -6.412 1.00 48.12 187 GLY A O 1
ATOM 1454 N N . GLU A 1 188 ? -32.208 -8.551 -7.997 1.00 50.22 188 GLU A N 1
ATOM 1455 C CA . GLU A 1 188 ? -32.825 -7.478 -8.753 1.00 50.22 188 GLU A CA 1
ATOM 1456 C C . GLU A 1 188 ? -34.181 -7.961 -9.291 1.00 50.22 188 GLU A C 1
ATOM 1458 O O . GLU A 1 188 ? -34.230 -8.763 -10.218 1.00 50.22 188 GLU A O 1
ATOM 1463 N N . ASN A 1 189 ? -35.276 -7.549 -8.644 1.00 56.03 189 ASN A N 1
ATOM 1464 C CA . ASN A 1 189 ? -36.603 -7.264 -9.221 1.00 56.03 189 ASN A CA 1
ATOM 1465 C C . ASN A 1 189 ? -37.704 -7.374 -8.161 1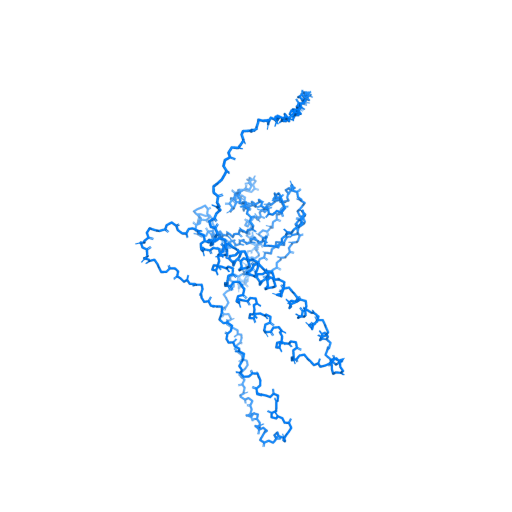.00 56.03 189 ASN A C 1
ATOM 1467 O O . ASN A 1 189 ? -38.580 -8.235 -8.223 1.00 56.03 189 ASN A O 1
ATOM 1471 N N . SER A 1 190 ? -37.711 -6.448 -7.205 1.00 44.53 190 SER A N 1
ATOM 1472 C CA . SER A 1 190 ? -38.918 -6.180 -6.423 1.00 44.53 190 SER A CA 1
ATOM 1473 C C . SER A 1 190 ? -39.240 -4.695 -6.510 1.00 44.53 190 SER A C 1
ATOM 1475 O O . SER A 1 190 ? -38.946 -3.906 -5.616 1.00 44.53 190 SER A O 1
ATOM 1477 N N . ASN A 1 191 ? -39.823 -4.313 -7.648 1.00 57.50 191 ASN A N 1
ATOM 1478 C CA . ASN A 1 191 ? -40.543 -3.055 -7.794 1.00 57.50 191 ASN A CA 1
ATOM 1479 C C . ASN A 1 191 ? -41.807 -3.137 -6.937 1.00 57.50 191 ASN A C 1
ATOM 1481 O O . ASN A 1 191 ? -42.867 -3.490 -7.441 1.00 57.50 191 ASN A O 1
ATOM 1485 N N . ASN A 1 192 ? -41.702 -2.831 -5.646 1.00 51.78 192 ASN A N 1
ATOM 1486 C CA . ASN A 1 192 ? -42.858 -2.440 -4.853 1.00 51.78 192 ASN A CA 1
ATOM 1487 C C . ASN A 1 192 ? -42.469 -1.330 -3.881 1.00 51.78 192 ASN A C 1
ATOM 1489 O O . ASN A 1 192 ? -41.780 -1.517 -2.882 1.00 51.78 192 ASN A O 1
ATOM 1493 N N . ASN A 1 193 ? -42.939 -0.150 -4.258 1.00 59.16 193 ASN A N 1
ATOM 1494 C CA . ASN A 1 193 ? -42.855 1.119 -3.571 1.00 59.16 193 ASN A CA 1
ATOM 1495 C C . ASN A 1 193 ? -43.594 1.029 -2.222 1.00 59.16 193 ASN A C 1
ATOM 1497 O O . ASN A 1 193 ? -44.822 1.098 -2.189 1.00 59.16 193 ASN A O 1
ATOM 1501 N N . SER A 1 194 ? -42.871 0.832 -1.116 1.00 48.72 194 SER A N 1
ATOM 1502 C CA . SER A 1 194 ? -43.453 0.902 0.228 1.00 48.72 194 SER A CA 1
ATOM 1503 C C . SER A 1 194 ? -42.448 1.492 1.220 1.00 48.72 194 SER A C 1
ATOM 1505 O O . SER A 1 194 ? -41.376 0.934 1.442 1.00 48.72 194 SER A O 1
ATOM 1507 N N . ASN A 1 195 ? -42.820 2.635 1.801 1.00 53.53 195 ASN A N 1
ATOM 1508 C CA . ASN A 1 195 ? -42.075 3.499 2.729 1.00 53.53 195 ASN A CA 1
ATOM 1509 C C . ASN A 1 195 ? -41.662 2.825 4.064 1.00 53.53 195 ASN A C 1
ATOM 1511 O O . ASN A 1 195 ? -42.069 3.274 5.131 1.00 53.53 195 ASN A O 1
ATOM 1515 N N . ASN A 1 196 ? -40.833 1.777 4.042 1.00 55.75 196 ASN A N 1
ATOM 1516 C CA . ASN A 1 196 ? -40.323 1.104 5.248 1.00 55.75 196 ASN A CA 1
ATOM 1517 C C . ASN A 1 196 ? -38.789 1.198 5.359 1.00 55.75 196 ASN A C 1
ATOM 1519 O O . ASN A 1 196 ? -38.083 0.192 5.344 1.00 55.75 196 ASN A O 1
ATOM 1523 N N . ASN A 1 197 ? -38.263 2.414 5.524 1.00 61.12 197 ASN A N 1
ATOM 1524 C CA . ASN A 1 197 ? -36.819 2.657 5.678 1.00 61.12 197 ASN A CA 1
ATOM 1525 C C . ASN A 1 197 ? -36.237 2.246 7.048 1.00 61.12 197 ASN A C 1
ATOM 1527 O O . ASN A 1 197 ? -35.028 2.333 7.238 1.00 61.12 197 ASN A O 1
ATOM 1531 N N . ASN A 1 198 ? -37.051 1.751 7.988 1.00 65.94 198 ASN A N 1
ATOM 1532 C CA . ASN A 1 198 ? -36.577 1.428 9.341 1.00 65.94 198 ASN A CA 1
ATOM 1533 C C . ASN A 1 198 ? -36.091 -0.025 9.516 1.00 65.94 198 ASN A C 1
ATOM 1535 O O . ASN A 1 198 ? -35.452 -0.316 10.516 1.00 65.94 198 ASN A O 1
ATOM 1539 N N . ASN A 1 199 ? -36.332 -0.932 8.560 1.00 67.69 199 ASN A N 1
ATOM 1540 C CA . ASN A 1 199 ? -36.057 -2.369 8.752 1.00 67.69 199 ASN A CA 1
ATOM 1541 C C . ASN A 1 199 ? -34.655 -2.837 8.315 1.00 67.69 199 ASN A C 1
ATOM 1543 O O . ASN A 1 199 ? -34.265 -3.963 8.609 1.00 67.69 199 ASN A O 1
ATOM 1547 N N . ILE A 1 200 ? -33.889 -2.008 7.598 1.00 74.88 200 ILE A N 1
ATOM 1548 C CA . ILE A 1 200 ? -32.586 -2.419 7.037 1.00 74.88 200 ILE A CA 1
ATOM 1549 C C . ILE A 1 200 ? -31.500 -2.505 8.127 1.00 74.88 200 ILE A C 1
ATOM 1551 O O . ILE A 1 200 ? -30.569 -3.306 8.016 1.00 74.88 200 ILE A O 1
ATOM 1555 N N . GLY A 1 201 ? -31.614 -1.703 9.193 1.00 77.19 201 GLY A N 1
ATOM 1556 C CA . GLY A 1 201 ? -30.691 -1.751 10.335 1.00 77.19 201 GLY A CA 1
ATOM 1557 C C . GLY A 1 201 ? -30.793 -3.066 11.112 1.00 77.19 201 GLY A C 1
ATOM 1558 O O . GLY A 1 201 ? -29.773 -3.701 11.392 1.00 77.19 201 GLY A O 1
ATOM 1559 N N . ASP A 1 202 ? -32.024 -3.515 11.357 1.00 81.69 202 ASP A N 1
ATOM 1560 C CA . ASP A 1 202 ? -32.320 -4.685 12.187 1.00 81.69 202 ASP A CA 1
ATOM 1561 C C . ASP A 1 202 ? -31.785 -5.993 11.588 1.00 81.69 202 ASP A C 1
ATOM 1563 O O . ASP A 1 202 ? -31.327 -6.874 12.321 1.00 81.69 202 ASP A O 1
ATOM 1567 N N . GLU A 1 203 ? -31.790 -6.135 10.257 1.00 85.94 203 GLU A N 1
ATOM 1568 C CA . GLU A 1 203 ? -31.303 -7.353 9.602 1.00 85.94 203 GLU A CA 1
ATOM 1569 C C . GLU A 1 203 ? -29.780 -7.499 9.724 1.00 85.94 203 GLU A C 1
ATOM 1571 O O . GLU A 1 203 ? -29.282 -8.575 10.075 1.00 85.94 203 GLU A O 1
ATOM 1576 N N . LYS A 1 204 ? -29.028 -6.414 9.499 1.00 84.94 204 LYS A N 1
ATOM 1577 C CA . LYS A 1 204 ? -27.563 -6.414 9.654 1.00 84.94 204 LYS A CA 1
ATOM 1578 C C . LYS A 1 204 ? -27.158 -6.667 11.103 1.00 84.94 204 LYS A C 1
ATOM 1580 O O . LYS A 1 204 ? -26.229 -7.440 11.360 1.00 84.94 204 LYS A O 1
ATOM 1585 N N . GLU A 1 205 ? -27.870 -6.062 12.051 1.00 87.75 205 GLU A N 1
ATOM 1586 C CA . GLU A 1 205 ? -27.649 -6.301 13.477 1.00 87.75 205 GLU A CA 1
ATOM 1587 C C . GLU A 1 205 ? -27.932 -7.768 13.838 1.00 87.75 205 GLU A C 1
ATOM 1589 O O . GLU A 1 205 ? -27.125 -8.418 14.505 1.00 87.75 205 GLU A O 1
ATOM 1594 N N . GLN A 1 206 ? -29.017 -8.349 13.318 1.00 87.62 206 GLN A N 1
ATOM 1595 C CA . GLN A 1 206 ? -29.356 -9.750 13.564 1.00 87.62 206 GLN A CA 1
ATOM 1596 C C . GLN A 1 206 ? -28.345 -10.730 12.948 1.00 87.62 206 GLN A C 1
ATOM 1598 O O . GLN A 1 206 ? -28.021 -11.741 13.575 1.00 87.62 206 GLN A O 1
ATOM 1603 N N . GLN A 1 207 ? -27.825 -10.449 11.749 1.00 87.75 207 GLN A N 1
ATOM 1604 C CA . GLN A 1 207 ? -26.754 -11.248 11.140 1.00 87.75 207 GLN A CA 1
ATOM 1605 C C . GLN A 1 207 ? -25.465 -11.178 11.969 1.00 87.75 207 GLN A C 1
ATOM 1607 O O . GLN A 1 207 ? -24.841 -12.211 12.220 1.00 87.75 207 GLN A O 1
ATOM 1612 N N . THR A 1 208 ? -25.118 -9.985 12.459 1.00 87.62 208 THR A N 1
ATOM 1613 C CA . THR A 1 208 ? -23.962 -9.776 13.342 1.00 87.62 208 THR A CA 1
ATOM 1614 C C . THR A 1 208 ? -24.108 -10.583 14.630 1.00 87.62 208 THR A C 1
ATOM 1616 O O . THR A 1 208 ? -23.195 -11.314 15.003 1.00 87.62 208 THR A O 1
ATOM 1619 N N . LEU A 1 209 ? -25.279 -10.550 15.272 1.00 89.25 209 LEU A N 1
ATOM 1620 C CA . LEU A 1 209 ? -25.538 -11.327 16.489 1.00 89.25 209 LEU A CA 1
ATOM 1621 C C . LEU A 1 209 ? -25.427 -12.834 16.260 1.00 89.25 209 LEU A C 1
ATOM 1623 O O . LEU A 1 209 ? -24.790 -13.515 17.056 1.00 89.25 209 LEU A O 1
ATOM 1627 N N . ARG A 1 210 ? -25.972 -13.355 15.152 1.00 89.81 210 ARG A N 1
ATOM 1628 C CA . ARG A 1 210 ? -25.838 -14.782 14.805 1.00 89.81 210 ARG A CA 1
ATOM 1629 C C . ARG A 1 210 ? -24.381 -15.190 14.620 1.00 89.81 210 ARG A C 1
ATOM 1631 O O . ARG A 1 210 ? -23.995 -16.287 15.016 1.00 89.81 210 ARG A O 1
ATOM 1638 N N . PHE A 1 211 ? -23.581 -14.326 13.996 1.00 90.75 211 PHE A N 1
ATOM 1639 C CA . PHE A 1 211 ? -22.153 -14.570 13.835 1.00 90.75 211 PHE A CA 1
ATOM 1640 C C . PHE A 1 211 ? -21.438 -14.598 15.191 1.00 90.75 211 PHE A C 1
ATOM 1642 O O . PHE A 1 211 ? -20.700 -15.542 15.464 1.00 90.75 211 PHE A O 1
ATOM 1649 N N . VAL A 1 212 ? -21.704 -13.616 16.056 1.00 92.06 212 VAL A N 1
ATOM 1650 C CA . VAL A 1 212 ? -21.086 -13.518 17.386 1.00 92.06 212 VAL A CA 1
ATOM 1651 C C . VAL A 1 212 ? -21.483 -14.694 18.287 1.00 92.06 212 VAL A C 1
ATOM 1653 O O . VAL A 1 212 ? -20.623 -15.261 18.954 1.00 92.06 212 VAL A O 1
ATOM 1656 N N . GLU A 1 213 ? -22.748 -15.125 18.265 1.00 90.50 213 GLU A N 1
ATOM 1657 C CA . GLU A 1 213 ? -23.207 -16.317 18.997 1.00 90.50 213 GLU A CA 1
ATOM 1658 C C . GLU A 1 213 ? -22.493 -17.588 18.516 1.00 90.50 213 GLU A C 1
ATOM 1660 O O . GLU A 1 213 ? -22.071 -18.417 19.323 1.00 90.50 213 GLU A O 1
ATOM 1665 N N . LYS A 1 214 ? -22.305 -17.730 17.198 1.00 91.19 214 LYS A N 1
ATOM 1666 C CA . LYS A 1 214 ? -21.582 -18.868 16.619 1.00 91.19 214 LYS A CA 1
ATOM 1667 C C . LYS A 1 214 ? -20.093 -18.848 16.976 1.00 91.19 214 LYS A C 1
ATOM 1669 O O . LYS A 1 214 ? -19.517 -19.905 17.225 1.00 91.19 214 LYS A O 1
ATOM 1674 N N . LEU A 1 215 ? -19.485 -17.663 17.020 1.00 89.88 215 LEU A N 1
ATOM 1675 C CA . LEU A 1 215 ? -18.098 -17.486 17.438 1.00 89.88 215 LEU A CA 1
ATOM 1676 C C . LEU A 1 215 ? -17.908 -17.830 18.923 1.00 89.88 215 LEU A C 1
ATOM 1678 O O . LEU A 1 215 ? -16.987 -18.581 19.234 1.00 89.88 215 LEU A O 1
ATOM 1682 N N . ASP A 1 216 ? -18.786 -17.366 19.824 1.00 93.06 216 ASP A N 1
ATOM 1683 C CA . ASP A 1 216 ? -18.720 -17.729 21.254 1.00 93.06 216 ASP A CA 1
ATOM 1684 C C . ASP A 1 216 ? -18.865 -19.243 21.460 1.00 93.06 216 ASP A C 1
ATOM 1686 O O . ASP A 1 216 ? -18.119 -19.822 22.247 1.00 93.06 216 ASP A O 1
ATOM 1690 N N . PHE A 1 217 ? -19.747 -19.902 20.699 1.00 91.75 217 PHE A N 1
ATOM 1691 C CA . PHE A 1 217 ? -19.895 -21.361 20.725 1.00 91.75 217 PHE A CA 1
ATOM 1692 C C . PHE A 1 217 ? -18.605 -22.094 20.316 1.00 91.75 217 PHE A C 1
ATOM 1694 O O . PHE A 1 217 ? -18.209 -23.070 20.953 1.00 91.75 217 PHE A O 1
ATOM 1701 N N . TRP A 1 218 ? -17.911 -21.629 19.274 1.00 90.56 218 TRP A N 1
ATOM 1702 C CA . TRP A 1 218 ? -16.634 -22.225 18.863 1.00 90.56 218 TRP A CA 1
ATOM 1703 C C . TRP A 1 218 ? -15.515 -21.978 19.868 1.00 90.56 218 TRP A C 1
ATOM 1705 O O . TRP A 1 218 ? -14.732 -22.885 20.143 1.00 90.56 218 TRP A O 1
ATOM 1715 N N . LEU A 1 219 ? -15.450 -20.774 20.434 1.00 92.69 219 LEU A N 1
ATOM 1716 C CA . LEU A 1 219 ? -14.474 -20.441 21.467 1.00 92.69 219 LEU A CA 1
ATOM 1717 C C . LEU A 1 219 ? -14.719 -21.243 22.753 1.00 92.69 219 LEU A C 1
ATOM 1719 O O . LEU A 1 219 ? -13.767 -21.631 23.422 1.00 92.69 219 LEU A O 1
ATOM 1723 N N . GLU A 1 220 ? -15.976 -21.536 23.086 1.00 94.00 220 GLU A N 1
ATOM 1724 C CA . GLU A 1 220 ? -16.332 -22.444 24.178 1.00 94.00 220 GLU A CA 1
ATOM 1725 C C . GLU A 1 220 ? -15.842 -23.870 23.930 1.00 94.00 220 GLU A C 1
ATOM 1727 O O . GLU A 1 220 ? -15.210 -24.457 24.806 1.00 94.00 220 GLU A O 1
ATOM 1732 N N . ALA A 1 221 ? -16.077 -24.402 22.728 1.00 91.94 221 ALA A N 1
ATOM 1733 C CA . ALA A 1 221 ? -15.593 -25.726 22.352 1.00 91.94 221 ALA A CA 1
ATOM 1734 C C . ALA A 1 221 ? -14.057 -25.800 22.359 1.00 91.94 221 ALA A C 1
ATOM 1736 O O . ALA A 1 221 ? -13.499 -26.793 22.818 1.00 91.94 221 ALA A O 1
ATOM 1737 N N . ALA A 1 222 ? -13.375 -24.746 21.898 1.00 90.31 222 ALA A N 1
ATOM 1738 C CA . ALA A 1 222 ? -11.918 -24.658 21.936 1.00 90.31 222 ALA A CA 1
ATOM 1739 C C . ALA A 1 222 ? -11.385 -24.615 23.376 1.00 90.31 222 ALA A C 1
ATOM 1741 O O . ALA A 1 222 ? -10.458 -25.350 23.699 1.00 90.31 222 ALA A O 1
ATOM 1742 N N . ALA A 1 223 ? -12.006 -23.820 24.256 1.00 92.31 223 ALA A N 1
ATOM 1743 C CA . ALA A 1 223 ? -11.644 -23.772 25.673 1.00 92.31 223 ALA A CA 1
ATOM 1744 C C . ALA A 1 223 ? -11.844 -25.129 26.367 1.00 92.31 223 ALA A C 1
ATOM 1746 O O . ALA A 1 223 ? -11.014 -25.521 27.178 1.00 92.31 223 ALA A O 1
ATOM 1747 N N . ALA A 1 224 ? -12.908 -25.862 26.022 1.00 91.12 224 ALA A N 1
ATOM 1748 C CA . ALA A 1 224 ? -13.178 -27.195 26.566 1.00 91.12 224 ALA A CA 1
ATOM 1749 C C . ALA A 1 224 ? -12.197 -28.276 26.072 1.00 91.12 224 ALA A C 1
ATOM 1751 O O . ALA A 1 224 ? -12.111 -29.340 26.675 1.00 91.12 224 ALA A O 1
ATOM 1752 N N . GLN A 1 225 ? -11.482 -28.022 24.971 1.00 90.38 225 GLN A N 1
ATOM 1753 C CA . GLN A 1 225 ? -10.444 -28.911 24.441 1.00 90.38 225 GLN A CA 1
ATOM 1754 C C . GLN A 1 225 ? -9.037 -28.537 24.924 1.00 90.38 225 GLN A C 1
ATOM 1756 O O . GLN A 1 225 ? -8.089 -29.274 24.647 1.00 90.38 225 GLN A O 1
ATOM 1761 N N . CYS A 1 226 ? -8.871 -27.408 25.621 1.00 86.50 226 CYS A N 1
ATOM 1762 C CA . CYS A 1 226 ? -7.591 -27.075 26.229 1.00 86.50 226 CYS A CA 1
ATOM 1763 C C . CYS A 1 226 ? -7.294 -28.061 27.373 1.00 86.50 226 CYS A C 1
ATOM 1765 O O . CYS A 1 226 ? -8.173 -28.293 28.204 1.00 86.50 226 CYS A O 1
ATOM 1767 N N . PRO A 1 227 ? -6.078 -28.638 27.429 1.00 85.31 227 PRO A N 1
ATOM 1768 C CA . PRO A 1 227 ? -5.694 -29.527 28.516 1.00 85.31 227 PRO A CA 1
ATOM 1769 C C . PRO A 1 227 ? -5.778 -28.791 29.855 1.00 85.31 227 PRO A C 1
ATOM 1771 O O . PRO A 1 227 ? -5.456 -27.602 29.941 1.00 85.31 227 PRO A O 1
ATOM 1774 N N . GLU A 1 228 ? -6.210 -29.504 30.894 1.00 85.19 228 GLU A N 1
ATOM 1775 C CA . GLU A 1 228 ? -6.270 -28.970 32.254 1.00 85.19 228 GLU A CA 1
ATOM 1776 C C . GLU A 1 228 ? -4.887 -28.434 32.672 1.00 85.19 228 GLU A C 1
ATOM 1778 O O . GLU A 1 228 ? -3.858 -28.998 32.283 1.00 85.19 228 GLU A O 1
ATOM 1783 N N . PRO A 1 229 ? -4.815 -27.373 33.494 1.00 80.19 229 PRO A N 1
ATOM 1784 C CA . PRO A 1 229 ? -3.556 -26.721 33.858 1.00 80.19 229 PRO A CA 1
ATOM 1785 C C . PRO A 1 229 ? -2.539 -27.662 34.526 1.00 80.19 229 PRO A C 1
ATOM 1787 O O . PRO A 1 229 ? -1.340 -27.392 34.497 1.00 80.19 229 PRO A O 1
ATOM 1790 N N . SER A 1 230 ? -2.984 -28.794 35.086 1.00 82.00 230 SER A N 1
ATOM 1791 C CA . SER A 1 230 ? -2.101 -29.847 35.606 1.00 82.00 230 SER A CA 1
ATOM 1792 C C . SER A 1 230 ? -1.314 -30.594 34.523 1.00 82.00 230 SER A C 1
ATOM 1794 O O . SER A 1 230 ? -0.223 -31.078 34.804 1.00 82.00 230 SER A O 1
ATOM 1796 N N . GLU A 1 231 ? -1.850 -30.685 33.304 1.00 77.31 231 GLU A N 1
ATOM 1797 C CA . GLU A 1 231 ? -1.223 -31.321 32.132 1.00 77.31 231 GLU A CA 1
ATOM 1798 C C . GLU A 1 231 ? -0.623 -30.279 31.171 1.00 77.31 231 GLU A C 1
ATOM 1800 O O . GLU A 1 231 ? 0.308 -30.564 30.419 1.00 77.31 231 GLU A O 1
ATOM 1805 N N . ALA A 1 232 ? -1.107 -29.034 31.229 1.00 65.62 232 ALA A N 1
ATOM 1806 C CA . ALA A 1 232 ? -0.672 -27.941 30.362 1.00 65.62 232 ALA A CA 1
ATOM 1807 C C . ALA A 1 232 ? 0.765 -27.456 30.627 1.00 65.62 232 ALA A C 1
ATOM 1809 O O . ALA A 1 232 ? 1.343 -26.788 29.769 1.00 65.62 232 ALA A O 1
ATOM 1810 N N . SER A 1 233 ? 1.375 -27.820 31.764 1.00 69.81 233 SER A N 1
ATOM 1811 C CA . SER A 1 233 ? 2.761 -27.448 32.092 1.00 69.81 233 SER A CA 1
ATOM 1812 C C . SER A 1 233 ? 3.790 -27.978 31.080 1.00 69.81 233 SER A C 1
ATOM 1814 O O . SER A 1 233 ? 4.913 -27.473 31.046 1.00 69.81 233 SER A O 1
ATOM 1816 N N . GLU A 1 234 ? 3.433 -28.968 30.257 1.00 76.75 234 GLU A N 1
ATOM 1817 C 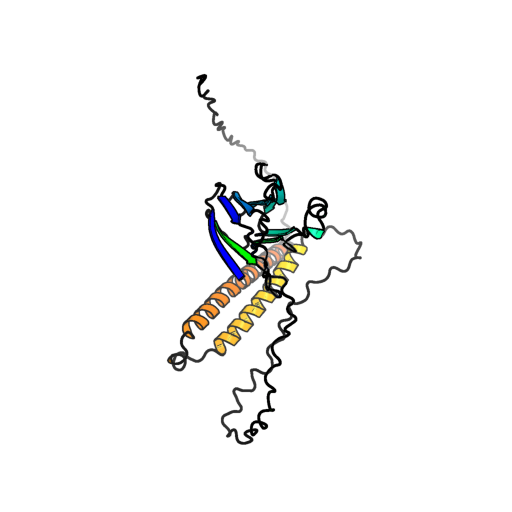CA . GLU A 1 234 ? 4.298 -29.488 29.190 1.00 76.75 234 GLU A CA 1
ATOM 1818 C C . GLU A 1 234 ? 4.141 -28.729 27.861 1.00 76.75 234 GLU A C 1
ATOM 1820 O O . GLU A 1 234 ? 5.044 -28.751 27.021 1.00 76.75 234 GLU A O 1
ATOM 1825 N N . VAL A 1 235 ? 3.033 -28.005 27.667 1.00 76.88 235 VAL A N 1
ATOM 1826 C CA . VAL A 1 235 ? 2.736 -27.284 26.424 1.00 76.88 235 VAL A CA 1
ATOM 1827 C C . VAL A 1 235 ? 3.017 -25.795 26.620 1.00 76.88 235 VAL A C 1
ATOM 1829 O O . VAL A 1 235 ? 2.157 -25.013 27.027 1.00 76.88 235 VAL A O 1
ATOM 1832 N N . LEU A 1 236 ? 4.249 -25.393 26.296 1.00 82.38 236 LEU A N 1
ATOM 1833 C CA . LEU A 1 236 ? 4.677 -23.990 26.264 1.00 82.38 236 LEU A CA 1
ATOM 1834 C C . LEU A 1 236 ? 3.665 -23.126 25.490 1.00 82.38 236 LEU A C 1
ATOM 1836 O O . LEU A 1 236 ? 3.530 -23.246 24.274 1.00 82.38 236 LEU A O 1
ATOM 1840 N N . GLY A 1 237 ? 2.973 -22.235 26.207 1.00 82.62 237 GLY A N 1
ATOM 1841 C CA . GLY A 1 237 ? 2.033 -21.265 25.634 1.00 82.62 237 GLY A CA 1
ATOM 1842 C C . GLY A 1 237 ? 0.546 -21.627 25.723 1.00 82.62 237 GLY A C 1
ATOM 1843 O O . GLY A 1 237 ? -0.274 -20.816 25.294 1.00 82.62 237 GLY A O 1
ATOM 1844 N N . ALA A 1 238 ? 0.173 -22.772 26.306 1.00 85.25 238 ALA A N 1
ATOM 1845 C CA . ALA A 1 238 ? -1.235 -23.143 26.498 1.00 85.25 238 ALA A CA 1
ATOM 1846 C C . ALA A 1 238 ? -2.023 -22.086 27.300 1.00 85.25 238 ALA A C 1
ATOM 1848 O O . ALA A 1 238 ? -3.121 -21.701 26.897 1.00 85.25 238 ALA A O 1
ATOM 1849 N N . ASP A 1 239 ? -1.422 -21.528 28.356 1.00 86.19 239 ASP A N 1
ATOM 1850 C CA . ASP A 1 239 ? -2.039 -20.475 29.177 1.00 86.19 239 ASP A CA 1
ATOM 1851 C C . ASP A 1 239 ? -2.312 -19.189 28.386 1.00 86.19 239 ASP A C 1
ATOM 1853 O O . ASP A 1 239 ? -3.354 -18.554 28.550 1.00 86.19 239 ASP A O 1
ATOM 1857 N N . ALA A 1 240 ? -1.394 -18.806 27.492 1.00 86.69 240 ALA A N 1
ATOM 1858 C CA . ALA A 1 240 ? -1.555 -17.619 26.656 1.00 86.69 240 ALA A CA 1
ATOM 1859 C C . ALA A 1 240 ? -2.702 -17.802 25.651 1.00 86.69 240 ALA A C 1
ATOM 1861 O O . ALA A 1 240 ? -3.492 -16.881 25.435 1.00 86.69 240 ALA A O 1
ATOM 1862 N N . ILE A 1 241 ? -2.827 -19.005 25.081 1.00 88.19 241 ILE A N 1
ATOM 1863 C CA . ILE A 1 241 ? -3.921 -19.358 24.169 1.00 88.19 241 ILE A CA 1
ATOM 1864 C C . ILE A 1 241 ? -5.257 -19.356 24.918 1.00 88.19 241 ILE A C 1
ATOM 1866 O O . ILE A 1 241 ? -6.205 -18.717 24.459 1.00 88.19 241 ILE A O 1
ATOM 1870 N N . LEU A 1 242 ? -5.335 -20.003 26.086 1.00 91.69 242 LEU A N 1
ATOM 1871 C CA . LEU A 1 242 ? -6.558 -20.049 26.891 1.00 91.69 242 LEU A CA 1
ATOM 1872 C C . LEU A 1 242 ? -6.988 -18.646 27.342 1.00 91.69 242 LEU A C 1
ATOM 1874 O O . LEU A 1 242 ? -8.162 -18.293 27.229 1.00 91.69 242 LEU A O 1
ATOM 1878 N N . SER A 1 243 ? -6.034 -17.818 27.777 1.00 90.88 243 SER A N 1
ATOM 1879 C CA . SER A 1 243 ? -6.272 -16.412 28.120 1.00 90.88 243 SER A CA 1
ATOM 1880 C C . SER A 1 243 ? -6.844 -15.628 26.930 1.00 90.88 243 SER A C 1
ATOM 1882 O O . SER A 1 243 ? -7.866 -14.950 27.067 1.00 90.88 243 SER A O 1
ATOM 1884 N N . GLY A 1 244 ? -6.266 -15.800 25.735 1.00 91.81 244 GLY A N 1
ATOM 1885 C CA . GLY A 1 244 ? -6.774 -15.195 24.501 1.00 91.81 244 GLY A CA 1
ATOM 1886 C C . GLY A 1 244 ? -8.194 -15.651 24.145 1.00 91.81 244 GLY A C 1
ATOM 1887 O O . GLY A 1 244 ? -9.041 -14.825 23.796 1.00 91.81 244 GLY A O 1
ATOM 1888 N N . ILE A 1 245 ? -8.496 -16.945 24.295 1.00 93.06 245 ILE A N 1
ATOM 1889 C CA . ILE A 1 245 ? -9.843 -17.492 24.068 1.00 93.06 245 ILE A CA 1
ATOM 1890 C C . ILE A 1 245 ? -10.849 -16.859 25.037 1.00 93.06 245 ILE A C 1
ATOM 1892 O O . ILE A 1 245 ? -11.897 -16.376 24.603 1.00 93.06 245 ILE A O 1
ATOM 1896 N N . LEU A 1 246 ? -10.539 -16.810 26.336 1.00 93.69 246 LEU A N 1
ATOM 1897 C CA . LEU A 1 246 ? -11.429 -16.224 27.345 1.00 93.69 246 LEU A CA 1
ATOM 1898 C C . LEU A 1 246 ? -11.669 -14.727 27.104 1.00 93.69 246 LEU A C 1
ATOM 1900 O O . LEU A 1 246 ? -12.804 -14.259 27.239 1.00 93.69 246 LEU A O 1
ATOM 1904 N N . GLN A 1 247 ? -10.638 -13.988 26.689 1.00 95.00 247 GLN A N 1
ATOM 1905 C CA . GLN A 1 247 ? -10.765 -12.577 26.329 1.00 95.00 247 GLN A CA 1
ATOM 1906 C C . GLN A 1 247 ? -11.713 -12.384 25.137 1.00 95.00 247 GLN A C 1
ATOM 1908 O O . GLN A 1 247 ? -12.642 -11.575 25.214 1.00 95.00 247 GLN A O 1
ATOM 1913 N N . LEU A 1 248 ? -11.541 -13.164 24.065 1.00 92.31 248 LEU A N 1
ATOM 1914 C CA . LEU A 1 248 ? -12.419 -13.105 22.892 1.00 92.31 248 LEU A CA 1
ATOM 1915 C C .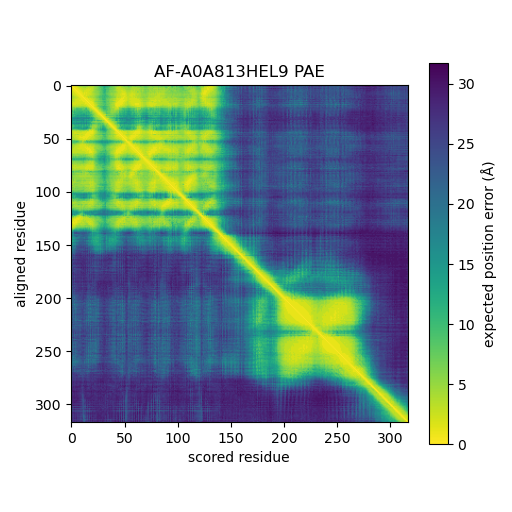 LEU A 1 248 ? -13.870 -13.467 23.241 1.00 92.31 248 LEU A C 1
ATOM 1917 O O . LEU A 1 248 ? -14.796 -12.797 22.775 1.00 92.31 248 LEU A O 1
ATOM 1921 N N . ARG A 1 249 ? -14.091 -14.462 24.112 1.00 95.56 249 ARG A N 1
ATOM 1922 C CA . ARG A 1 249 ? -15.438 -14.800 24.610 1.00 95.56 249 ARG A CA 1
ATOM 1923 C C . ARG A 1 249 ? -16.073 -13.642 25.371 1.00 95.56 249 ARG A C 1
ATOM 1925 O O . ARG A 1 249 ? -17.248 -13.340 25.161 1.00 95.56 249 ARG A O 1
ATOM 1932 N N . SER A 1 250 ? -15.304 -12.960 26.221 1.00 94.75 250 SER A N 1
ATOM 1933 C CA . SER A 1 250 ? -15.785 -11.773 26.937 1.00 94.75 250 SER A CA 1
ATOM 1934 C C . SER A 1 250 ? -16.265 -10.691 25.964 1.00 94.75 250 SER A C 1
ATOM 1936 O O . SER A 1 250 ? -17.352 -10.140 26.145 1.00 94.75 250 SER A O 1
ATOM 1938 N N . MET A 1 251 ? -15.507 -10.444 24.891 1.00 92.69 251 MET A N 1
ATOM 1939 C CA . MET A 1 251 ? -15.879 -9.478 23.851 1.00 92.69 251 MET A CA 1
ATOM 1940 C C . MET A 1 251 ? -17.132 -9.903 23.070 1.00 92.69 251 MET A C 1
ATOM 1942 O O . MET A 1 251 ? -17.954 -9.058 22.725 1.00 92.69 251 MET A O 1
ATOM 1946 N N . CYS A 1 252 ? -17.320 -11.204 22.825 1.00 90.50 252 CYS A N 1
ATOM 1947 C CA . CYS A 1 252 ? -18.507 -11.722 22.136 1.00 90.50 252 CYS A CA 1
ATOM 1948 C C . CYS A 1 252 ? -19.787 -11.601 22.983 1.00 90.50 252 CYS A C 1
ATOM 1950 O O . CYS A 1 252 ? -20.874 -11.374 22.451 1.00 90.50 252 CYS A O 1
ATOM 1952 N N . ARG A 1 253 ? -19.689 -11.727 24.310 1.00 92.88 253 ARG A N 1
ATOM 1953 C CA . ARG A 1 253 ? -20.861 -11.699 25.203 1.00 92.88 253 ARG A CA 1
ATOM 1954 C C . ARG A 1 253 ? -21.436 -10.300 25.409 1.00 92.88 253 ARG A C 1
ATOM 1956 O O . ARG A 1 253 ? -22.651 -10.167 25.558 1.00 92.88 253 ARG A O 1
ATOM 1963 N N . GLU A 1 254 ? -20.602 -9.265 25.389 1.00 92.62 254 GLU A N 1
ATOM 1964 C CA . GLU A 1 254 ? -21.033 -7.880 25.605 1.00 92.62 254 GLU A CA 1
ATOM 1965 C C . GLU A 1 254 ? -22.163 -7.416 24.652 1.00 92.62 254 GLU A C 1
ATOM 1967 O O . GLU A 1 254 ? -23.203 -6.964 25.149 1.00 92.62 254 GLU A O 1
ATOM 1972 N N . PRO A 1 255 ? -22.055 -7.555 23.313 1.00 87.31 255 PRO A N 1
ATOM 1973 C CA . PRO A 1 255 ? -23.128 -7.153 22.401 1.00 87.31 255 PRO A CA 1
ATOM 1974 C C . PRO A 1 255 ? -24.391 -8.009 22.567 1.00 87.31 255 PRO A C 1
ATOM 1976 O O . PRO A 1 255 ? -25.501 -7.480 22.506 1.00 87.31 255 PRO A O 1
ATOM 1979 N N . ILE A 1 256 ? -24.249 -9.309 22.854 1.00 87.00 256 ILE A N 1
ATOM 1980 C CA . ILE A 1 256 ? -25.389 -10.216 23.065 1.00 87.00 256 ILE A CA 1
ATOM 1981 C C . ILE A 1 256 ? -26.220 -9.761 24.273 1.00 87.00 256 ILE A C 1
ATOM 1983 O O . ILE A 1 256 ? -27.452 -9.731 24.206 1.00 87.00 256 ILE A O 1
ATOM 1987 N N . VAL A 1 257 ? -25.563 -9.390 25.377 1.00 90.94 257 VAL A N 1
ATOM 1988 C CA . VAL A 1 257 ? -26.244 -8.911 26.590 1.00 90.94 257 VAL A CA 1
ATOM 1989 C C . VAL A 1 257 ? -26.931 -7.570 26.336 1.00 90.94 257 VAL A C 1
ATOM 1991 O O . VAL A 1 257 ? -28.097 -7.417 26.704 1.00 90.94 257 VAL A O 1
ATOM 1994 N N . LYS A 1 258 ? -26.262 -6.629 25.651 1.00 90.25 258 LYS A N 1
ATOM 1995 C CA . LYS A 1 258 ? -26.841 -5.317 25.308 1.00 90.25 258 LYS A CA 1
ATOM 1996 C C . LYS A 1 258 ? -28.123 -5.453 24.484 1.00 90.25 258 LYS A C 1
ATOM 1998 O O . LYS A 1 258 ? -29.130 -4.832 24.825 1.00 90.25 258 LYS A O 1
ATOM 2003 N N . VAL A 1 259 ? -28.129 -6.316 23.466 1.00 88.56 259 VAL A N 1
ATOM 2004 C CA . VAL A 1 259 ? -29.320 -6.519 22.620 1.00 88.56 259 VAL A CA 1
ATOM 2005 C C . VAL A 1 259 ? -30.436 -7.265 23.356 1.00 88.56 259 VAL A C 1
ATOM 2007 O O . VAL A 1 259 ? -31.620 -6.970 23.180 1.00 88.56 259 VAL A O 1
ATOM 2010 N N . LYS A 1 260 ? -30.100 -8.222 24.228 1.00 86.75 260 LYS A N 1
ATOM 2011 C CA . LYS A 1 260 ? -31.109 -8.889 25.069 1.00 86.75 260 LYS A CA 1
ATOM 2012 C C . LYS A 1 260 ? -31.756 -7.905 26.051 1.00 86.75 260 LYS A C 1
ATOM 2014 O O . LYS A 1 260 ? -32.978 -7.935 26.214 1.00 86.75 260 LYS A O 1
ATOM 2019 N N . ALA A 1 261 ? -30.970 -7.001 26.637 1.00 88.94 261 ALA A N 1
ATOM 2020 C CA . ALA A 1 261 ? -31.466 -5.963 27.535 1.00 88.94 261 ALA A CA 1
ATOM 2021 C C . ALA A 1 261 ? -32.385 -4.962 26.809 1.00 88.94 261 ALA A C 1
ATOM 2023 O O . ALA A 1 261 ? -33.502 -4.718 27.277 1.00 88.94 261 ALA A O 1
ATOM 2024 N N . SER A 1 262 ? -31.990 -4.456 25.634 1.00 85.31 262 SER A N 1
ATOM 2025 C CA . SER A 1 262 ? -32.809 -3.504 24.863 1.00 85.31 262 SER A CA 1
ATOM 2026 C C . SER A 1 262 ? -34.162 -4.095 24.447 1.00 85.31 262 SER A C 1
ATOM 2028 O O . SER A 1 262 ? -35.197 -3.442 24.595 1.00 85.31 262 SER A O 1
ATOM 2030 N N . ARG A 1 263 ? -34.190 -5.372 24.037 1.00 83.44 263 ARG A N 1
ATOM 2031 C CA . ARG A 1 263 ? -35.429 -6.092 23.683 1.00 83.44 263 ARG A CA 1
ATOM 2032 C C . ARG A 1 263 ? -36.341 -6.375 24.876 1.00 83.44 263 ARG A C 1
ATOM 2034 O O . ARG A 1 263 ? -37.558 -6.448 24.710 1.00 83.44 263 ARG A O 1
ATOM 2041 N N . SER A 1 264 ? -35.780 -6.571 26.069 1.00 80.69 264 SER A N 1
ATOM 2042 C CA . SER A 1 264 ? -36.587 -6.736 27.286 1.00 80.69 264 SER A CA 1
ATOM 2043 C C . SER A 1 264 ? -37.251 -5.426 27.721 1.00 80.69 264 SER A C 1
ATOM 2045 O O . SER A 1 264 ? -38.414 -5.441 28.122 1.00 80.69 264 SER A O 1
ATOM 2047 N N . SER A 1 265 ? -36.558 -4.294 27.551 1.00 80.69 265 SER A N 1
ATOM 2048 C CA . SER A 1 265 ? -37.080 -2.963 27.881 1.00 80.69 265 SER A CA 1
ATOM 2049 C C . SER A 1 265 ? -38.233 -2.553 26.955 1.00 80.69 265 SER A C 1
ATOM 2051 O O . SER A 1 265 ? -39.288 -2.122 27.424 1.00 80.69 265 SER A O 1
ATOM 2053 N N . SER A 1 266 ? -38.101 -2.792 25.644 1.00 76.00 266 SER A N 1
ATOM 2054 C CA . SER A 1 266 ? -39.157 -2.462 24.675 1.00 76.00 266 SER A CA 1
ATOM 2055 C C . SER A 1 266 ? -40.425 -3.304 24.849 1.00 76.00 266 SER A C 1
ATOM 2057 O O . SER A 1 266 ? -41.532 -2.788 24.695 1.00 76.00 266 SER A O 1
ATOM 2059 N N . LYS A 1 267 ? -40.296 -4.580 25.241 1.00 74.12 267 LYS A N 1
ATOM 2060 C CA . LYS A 1 267 ? -41.458 -5.426 25.563 1.00 74.12 267 LYS A CA 1
ATOM 2061 C C . LYS A 1 267 ? -42.221 -4.935 26.793 1.00 74.12 267 LYS A C 1
ATOM 2063 O O . LYS A 1 267 ? -43.446 -4.993 26.786 1.00 74.12 267 LYS A O 1
ATOM 2068 N N . LEU A 1 268 ? -41.531 -4.450 27.827 1.00 72.19 268 LEU A N 1
ATOM 2069 C CA . LEU A 1 268 ? -42.191 -3.909 29.021 1.00 72.19 268 LEU A CA 1
ATOM 2070 C C . LEU A 1 268 ? -42.926 -2.595 28.724 1.00 72.19 268 LEU A C 1
ATOM 2072 O O . LEU A 1 268 ? -44.054 -2.426 29.182 1.00 72.19 268 LEU A O 1
ATOM 2076 N N . ALA A 1 269 ? -42.343 -1.715 27.904 1.00 70.38 269 ALA A N 1
ATOM 2077 C CA . ALA A 1 269 ? -43.009 -0.489 27.460 1.00 70.38 269 ALA A CA 1
ATOM 2078 C C . ALA A 1 269 ? -44.282 -0.786 26.643 1.00 70.38 269 ALA A C 1
ATOM 2080 O O . ALA A 1 269 ? -45.340 -0.227 26.923 1.00 70.38 269 ALA A O 1
ATOM 2081 N N . ALA A 1 270 ? -44.221 -1.744 25.710 1.00 70.31 270 ALA A N 1
ATOM 2082 C CA . ALA A 1 270 ? -45.380 -2.133 24.905 1.00 70.31 270 ALA A CA 1
ATOM 2083 C C . ALA A 1 270 ? -46.518 -2.755 25.741 1.00 70.31 270 ALA A C 1
ATOM 2085 O O . ALA A 1 270 ? -47.695 -2.528 25.455 1.00 70.31 270 ALA A O 1
ATOM 2086 N N . VAL A 1 271 ? -46.193 -3.520 26.791 1.00 71.44 271 VAL A N 1
ATOM 2087 C CA . VAL A 1 271 ? -47.203 -4.084 27.706 1.00 71.44 271 VAL A CA 1
ATOM 2088 C C . VAL A 1 271 ? -47.868 -2.984 28.543 1.00 71.44 271 VAL A C 1
ATOM 2090 O O . VAL A 1 271 ? -49.084 -3.021 28.729 1.00 71.44 271 VAL A O 1
ATOM 2093 N N . LEU A 1 272 ? -47.117 -1.974 28.995 1.00 68.62 272 LEU A N 1
ATOM 2094 C CA . LEU A 1 272 ? -47.677 -0.849 29.753 1.00 68.62 272 LEU A CA 1
ATOM 2095 C C . LEU A 1 272 ? -48.614 0.023 28.898 1.00 68.62 272 LEU A C 1
ATOM 2097 O O . LEU A 1 272 ? -49.708 0.344 29.363 1.00 68.62 272 LEU A O 1
ATOM 2101 N N . ASP A 1 273 ? -48.269 0.301 27.637 1.00 62.19 273 ASP A N 1
ATOM 2102 C CA . ASP A 1 273 ? -49.150 1.053 26.725 1.00 62.19 273 ASP A CA 1
ATOM 2103 C C . ASP A 1 273 ? -50.437 0.288 26.388 1.00 62.19 273 ASP A C 1
ATOM 2105 O O . ASP A 1 273 ? -51.529 0.865 26.370 1.00 62.19 273 ASP A O 1
ATOM 2109 N N . SER A 1 274 ? -50.340 -1.036 26.229 1.00 60.12 274 SER A N 1
ATOM 2110 C CA . SER A 1 274 ? -51.495 -1.912 25.973 1.00 60.12 274 SER A CA 1
ATOM 2111 C C . SER A 1 274 ? -52.485 -1.963 27.144 1.00 60.12 274 SER A C 1
ATOM 2113 O O . SER A 1 274 ? -53.642 -2.339 26.959 1.00 60.12 274 SER A O 1
ATOM 2115 N N . THR A 1 275 ? -52.055 -1.583 28.352 1.00 57.59 275 THR A N 1
ATOM 2116 C CA . THR A 1 275 ? -52.885 -1.630 29.566 1.00 57.59 275 THR A CA 1
ATOM 2117 C C . THR A 1 275 ? -53.626 -0.304 29.824 1.00 57.59 275 THR A C 1
ATOM 2119 O O . THR A 1 275 ? -54.463 -0.237 30.724 1.00 57.59 275 THR A O 1
ATOM 2122 N N . SER A 1 276 ? -53.390 0.750 29.026 1.00 53.53 276 SER A N 1
ATOM 2123 C CA . SER A 1 276 ? -54.019 2.075 29.220 1.00 53.53 276 SER A CA 1
ATOM 2124 C C . SER A 1 276 ? -55.329 2.307 28.443 1.00 53.53 276 SER A C 1
ATOM 2126 O O . SER A 1 276 ? -56.046 3.265 28.722 1.00 53.53 276 SER A O 1
ATOM 2128 N N . LEU A 1 277 ? -55.724 1.408 27.533 1.00 54.19 277 LEU A N 1
ATOM 2129 C CA . LEU A 1 277 ? -56.898 1.581 26.653 1.00 54.19 277 LEU A CA 1
ATOM 2130 C C . LEU A 1 277 ? -58.261 1.180 27.268 1.00 54.19 277 LEU A C 1
ATOM 2132 O O . LEU A 1 277 ? -59.230 0.959 26.546 1.00 54.19 277 LEU A O 1
ATOM 2136 N N . GLY A 1 278 ? -58.370 1.090 28.598 1.00 51.88 278 GLY A N 1
ATOM 2137 C CA . GLY A 1 278 ? -59.543 0.509 29.271 1.00 51.88 278 GLY A CA 1
ATOM 2138 C C . GLY A 1 278 ? -60.205 1.329 30.382 1.00 51.88 278 GLY A C 1
ATOM 2139 O O . GLY A 1 278 ? -61.013 0.766 31.119 1.00 51.88 278 GLY A O 1
ATOM 2140 N N . ARG A 1 279 ? -59.894 2.620 30.562 1.00 49.69 279 ARG A N 1
ATOM 2141 C CA . ARG A 1 279 ? -60.575 3.451 31.574 1.00 49.69 279 ARG A CA 1
ATOM 2142 C C . ARG A 1 279 ? -60.981 4.808 31.009 1.00 49.69 279 ARG A C 1
ATOM 2144 O O . ARG A 1 279 ? -60.178 5.728 30.940 1.00 49.69 279 ARG A O 1
ATOM 2151 N N . ASN A 1 280 ? -62.259 4.913 30.651 1.00 46.25 280 ASN A N 1
ATOM 2152 C CA . ASN A 1 280 ? -62.934 6.191 30.454 1.00 46.25 280 ASN A CA 1
ATOM 2153 C C . ASN A 1 280 ? -62.834 7.021 31.748 1.00 46.25 280 ASN A C 1
ATOM 2155 O O . ASN A 1 280 ? -63.279 6.533 32.793 1.00 46.25 280 ASN A O 1
ATOM 2159 N N . PRO A 1 281 ? -62.286 8.245 31.713 1.00 52.25 281 PRO A N 1
ATOM 2160 C CA . PRO A 1 281 ? -62.441 9.177 32.818 1.00 52.25 281 PRO A CA 1
ATOM 2161 C C . PRO A 1 281 ? -63.855 9.788 32.794 1.00 52.25 281 PRO A C 1
ATOM 2163 O O . PRO A 1 281 ? -64.382 10.066 31.712 1.00 52.25 281 PRO A O 1
ATOM 2166 N N . PRO A 1 282 ? -64.495 10.003 33.958 1.00 49.06 282 PRO A N 1
ATOM 2167 C CA . PRO A 1 282 ? -65.682 10.837 34.037 1.00 49.06 282 PRO A CA 1
ATOM 2168 C C . PRO A 1 282 ? -65.302 12.301 33.779 1.00 49.06 282 PRO A C 1
ATOM 2170 O O . PRO A 1 282 ? -64.252 12.781 34.200 1.00 49.06 282 PRO A O 1
ATOM 2173 N N . SER A 1 283 ? -66.172 12.977 33.042 1.00 53.62 283 SER A N 1
ATOM 2174 C CA . SER A 1 283 ? -66.123 14.393 32.700 1.00 53.62 283 SER A CA 1
ATOM 2175 C C . SER A 1 283 ? -66.292 15.291 33.927 1.00 53.62 283 SER A C 1
ATOM 2177 O O . SER A 1 283 ? -67.332 15.202 34.569 1.00 53.62 283 SER A O 1
ATOM 2179 N N . GLU A 1 284 ? -65.345 16.196 34.166 1.00 46.12 284 GLU A N 1
ATOM 2180 C CA . GLU A 1 284 ? -65.500 17.448 34.931 1.00 46.12 284 GLU A CA 1
ATOM 2181 C C . GLU A 1 284 ? -64.367 18.382 34.458 1.00 46.12 284 GLU A C 1
ATOM 2183 O O . GLU A 1 284 ? -63.200 18.003 34.441 1.00 46.12 284 GLU A O 1
ATOM 2188 N N . GLU A 1 285 ? -64.686 19.385 33.643 1.00 48.16 285 GLU A N 1
ATOM 2189 C CA . GLU A 1 285 ? -64.938 20.784 34.024 1.00 48.16 285 GLU A CA 1
ATOM 2190 C C . GLU A 1 285 ? -63.681 21.589 34.421 1.00 48.16 285 GLU A C 1
ATOM 2192 O O . GLU A 1 285 ? -63.020 21.325 35.414 1.00 48.16 285 GLU A O 1
ATOM 2197 N N . ALA A 1 286 ? -63.406 22.597 33.584 1.00 47.53 286 ALA A N 1
ATOM 2198 C CA . ALA A 1 286 ? -62.799 23.901 33.862 1.00 47.53 286 ALA A CA 1
ATOM 2199 C C . ALA A 1 286 ? -61.589 24.014 34.818 1.00 47.53 286 ALA A C 1
ATOM 2201 O O . ALA A 1 286 ? -61.727 23.939 36.030 1.00 47.53 286 ALA A O 1
ATOM 2202 N N . ALA A 1 287 ? -60.453 24.474 34.279 1.00 41.97 287 ALA A N 1
ATOM 2203 C CA . ALA A 1 287 ? -59.859 25.755 34.688 1.00 41.97 287 ALA A CA 1
ATOM 2204 C C . ALA A 1 287 ? -58.658 26.126 33.805 1.00 41.97 287 ALA A C 1
ATOM 2206 O O . ALA A 1 287 ? -57.653 25.428 33.714 1.00 41.97 287 ALA A O 1
ATOM 2207 N N . SER A 1 288 ? -58.782 27.290 33.184 1.00 48.09 288 SER A N 1
ATOM 2208 C CA . SER A 1 288 ? -57.719 28.145 32.668 1.00 48.09 288 SER A CA 1
ATOM 2209 C C . SER A 1 288 ? -56.660 28.480 33.726 1.00 48.09 288 SER A C 1
ATOM 2211 O O . SER A 1 288 ? -57.027 28.919 34.815 1.00 48.09 288 SER A O 1
ATOM 2213 N N . PHE A 1 289 ? -55.370 28.421 33.375 1.00 45.75 289 PHE A N 1
ATOM 2214 C CA . PHE A 1 289 ? -54.342 29.224 34.046 1.00 45.75 289 PHE A CA 1
ATOM 2215 C C . PHE A 1 289 ? -53.175 29.567 33.105 1.00 45.75 289 PHE A C 1
ATOM 2217 O O . PHE A 1 289 ? -52.674 28.724 32.367 1.00 45.75 289 PHE A O 1
ATOM 2224 N N . LEU A 1 290 ? -52.815 30.851 33.118 1.00 48.94 290 LEU A N 1
ATOM 2225 C CA . LEU A 1 290 ? -51.776 31.527 32.339 1.00 48.94 290 LEU A CA 1
ATOM 2226 C C . LEU A 1 290 ? -50.392 31.414 33.002 1.00 48.94 290 LEU A C 1
ATOM 2228 O O . LEU A 1 290 ? -50.299 31.334 34.224 1.00 48.94 290 LEU A O 1
ATOM 2232 N N . GLY A 1 291 ? -49.340 31.577 32.193 1.00 35.75 291 GLY A N 1
ATOM 2233 C CA . GLY A 1 291 ? -47.964 31.904 32.606 1.00 35.75 291 GLY A CA 1
ATOM 2234 C C . GLY A 1 291 ? -46.954 30.977 31.921 1.00 35.75 291 GLY A C 1
ATOM 2235 O O . GLY A 1 291 ? -47.112 29.770 31.999 1.00 35.75 291 GLY A O 1
ATOM 2236 N N . GLY A 1 292 ? -45.935 31.414 31.180 1.00 40.38 292 GLY A N 1
ATOM 2237 C CA . GLY A 1 292 ? -45.198 32.679 31.186 1.00 40.38 292 GLY A CA 1
ATOM 2238 C C . GLY A 1 292 ? -43.714 32.387 31.483 1.00 40.38 292 GLY A C 1
ATOM 2239 O O . GLY A 1 292 ? -43.440 31.506 32.286 1.00 40.38 292 GLY A O 1
ATOM 2240 N N . ALA A 1 293 ? -42.811 33.171 30.874 1.00 40.09 293 ALA A N 1
ATOM 2241 C CA . ALA A 1 293 ? -41.330 33.119 30.891 1.00 40.09 293 ALA A CA 1
ATOM 2242 C C . ALA A 1 293 ? -40.710 32.176 29.829 1.00 40.09 293 ALA A C 1
ATOM 2244 O O . ALA A 1 293 ? -41.001 30.990 29.819 1.00 40.09 293 ALA A O 1
ATOM 2245 N N . SER A 1 294 ? -39.972 32.620 28.800 1.00 47.72 294 SER A N 1
ATOM 2246 C CA . SER A 1 294 ? -38.954 33.681 28.643 1.00 47.72 294 SER A CA 1
ATOM 2247 C C . SER A 1 294 ? -37.629 33.332 29.313 1.00 47.72 294 SER A C 1
ATOM 2249 O O . SER A 1 294 ? -37.420 33.716 30.455 1.00 47.72 294 SER A O 1
ATOM 2251 N N . GLU A 1 295 ? -36.719 32.702 28.567 1.00 50.44 295 GLU A N 1
ATOM 2252 C CA . GLU A 1 295 ? -35.279 32.786 28.818 1.00 50.44 295 GLU A CA 1
ATOM 2253 C C . GLU A 1 295 ? -34.549 33.049 27.497 1.00 50.44 295 GLU A C 1
ATOM 2255 O O . GLU A 1 295 ? -34.652 32.307 26.519 1.00 50.44 295 GLU A O 1
ATOM 2260 N N . GLN A 1 296 ? -33.889 34.205 27.489 1.00 45.19 296 GLN A N 1
ATOM 2261 C CA . GLN A 1 296 ? -32.905 34.659 26.522 1.00 45.19 296 GLN A CA 1
ATOM 2262 C C . GLN A 1 296 ? -31.613 33.859 26.736 1.00 45.19 296 GLN A C 1
ATOM 2264 O O . GLN A 1 296 ? -31.271 33.522 27.867 1.00 45.19 296 GLN A O 1
ATOM 2269 N N . SER A 1 297 ? -30.863 33.584 25.672 1.00 51.66 297 SER A N 1
ATOM 2270 C CA . SER A 1 297 ? -29.465 33.171 25.795 1.00 51.66 297 SER A CA 1
ATOM 2271 C C . SER A 1 297 ? -28.621 33.996 24.831 1.00 51.66 297 SER A C 1
ATOM 2273 O O . SER A 1 297 ? -28.812 33.950 23.616 1.00 51.66 297 SER A O 1
ATOM 2275 N N . GLU A 1 298 ? -27.764 34.799 25.457 1.00 51.34 298 GLU A N 1
ATOM 2276 C CA . GLU A 1 298 ? -26.676 35.634 24.942 1.00 51.34 298 GLU A CA 1
ATOM 2277 C C . GLU A 1 298 ? -25.735 34.796 24.055 1.00 51.34 298 GLU A C 1
ATOM 2279 O O . GLU A 1 298 ? -25.472 33.628 24.327 1.00 51.34 298 GLU A O 1
ATOM 2284 N N . GLU A 1 299 ? -25.376 35.239 22.852 1.00 45.59 299 GLU A N 1
ATOM 2285 C CA . GLU A 1 299 ? -24.344 36.240 22.540 1.00 45.59 299 GLU A CA 1
ATOM 2286 C C . GLU A 1 299 ? -22.952 35.869 23.084 1.00 45.59 299 GLU A C 1
ATOM 2288 O O . GLU A 1 299 ? -22.606 36.113 24.235 1.00 45.59 299 GLU A O 1
ATOM 2293 N N . THR A 1 300 ? -22.101 35.308 22.220 1.00 48.97 300 THR A N 1
ATOM 2294 C CA . THR A 1 300 ? -20.643 35.440 22.347 1.00 48.97 300 THR A CA 1
ATOM 2295 C C . THR A 1 300 ? -20.034 35.452 20.947 1.00 48.97 300 THR A C 1
ATOM 2297 O O . THR A 1 300 ? -19.781 34.413 20.339 1.00 48.97 300 THR A O 1
ATOM 2300 N N . ALA A 1 301 ? -19.843 36.658 20.414 1.00 44.97 301 ALA A N 1
ATOM 2301 C CA . ALA A 1 301 ? -19.026 36.911 19.238 1.00 44.97 301 ALA A CA 1
ATOM 2302 C C . ALA A 1 301 ? -17.558 37.009 19.681 1.00 44.97 301 ALA A C 1
ATOM 2304 O O . ALA A 1 301 ? -17.193 37.910 20.433 1.00 44.97 301 ALA A O 1
ATOM 2305 N N . LEU A 1 302 ? -16.717 36.075 19.236 1.00 58.34 302 LEU A N 1
ATOM 2306 C CA . LEU A 1 302 ? -15.267 36.193 19.364 1.00 58.34 302 LEU A CA 1
ATOM 2307 C C . LEU A 1 302 ? -14.736 36.960 18.152 1.00 58.34 302 LEU A C 1
ATOM 2309 O O . LEU A 1 302 ? -14.889 36.525 17.011 1.00 58.34 302 LEU A O 1
ATOM 2313 N N . GLY A 1 303 ? -14.154 38.125 18.434 1.00 47.00 303 GLY A N 1
ATOM 2314 C CA . GLY A 1 303 ? -13.461 38.962 17.467 1.00 47.00 303 GLY A CA 1
ATOM 2315 C C . GLY A 1 303 ? -12.217 38.266 16.921 1.00 47.00 303 GLY A C 1
ATOM 2316 O O . GLY A 1 303 ? -11.401 37.741 17.677 1.00 47.00 303 GLY A O 1
ATOM 2317 N N . LEU A 1 304 ? -12.095 38.276 15.597 1.00 59.53 304 LEU A N 1
ATOM 2318 C CA . LEU A 1 304 ? -10.861 37.989 14.880 1.00 59.53 304 LEU A CA 1
ATOM 2319 C C . LEU A 1 304 ? -10.112 39.312 14.701 1.00 59.53 304 LEU A C 1
ATOM 2321 O O . LEU A 1 304 ? -10.619 40.249 14.089 1.00 59.53 304 LEU A O 1
ATOM 2325 N N . ASP A 1 305 ? -8.936 39.367 15.315 1.00 57.25 305 ASP A N 1
ATOM 2326 C CA . ASP A 1 305 ? -7.966 40.453 15.254 1.00 57.25 305 ASP A CA 1
ATOM 2327 C C . ASP A 1 305 ? -7.106 40.245 13.992 1.00 57.25 305 ASP A C 1
ATOM 2329 O O . ASP A 1 305 ? -6.327 39.293 13.910 1.00 57.25 305 ASP A O 1
ATOM 2333 N N . ASP A 1 306 ? -7.303 41.088 12.974 1.00 56.12 306 ASP A N 1
ATOM 2334 C CA . ASP A 1 306 ? -6.470 41.142 11.768 1.00 56.12 306 ASP A CA 1
ATOM 2335 C C . ASP A 1 306 ? -5.214 41.983 12.054 1.00 56.12 306 ASP A C 1
ATOM 2337 O O . ASP A 1 306 ? -5.221 43.214 11.972 1.00 56.12 306 ASP A O 1
ATOM 2341 N N . GLY A 1 307 ? -4.112 41.308 12.379 1.00 52.78 307 GLY A N 1
ATOM 2342 C CA . GLY A 1 307 ? -2.784 41.916 12.467 1.00 52.78 307 GLY A CA 1
ATOM 2343 C C . GLY A 1 307 ? -2.038 41.861 11.122 1.00 52.78 307 GLY A C 1
ATOM 2344 O O . GLY A 1 307 ? -1.847 40.767 10.588 1.00 52.78 307 GLY A O 1
ATOM 2345 N N . PRO A 1 308 ? -1.549 42.990 10.568 1.00 61.00 308 PRO A N 1
ATOM 2346 C CA . PRO A 1 308 ? -0.747 42.988 9.348 1.00 61.00 308 PRO A CA 1
ATOM 2347 C C . PRO A 1 308 ? 0.732 42.731 9.672 1.00 61.00 308 PRO A C 1
ATOM 2349 O O . PRO A 1 308 ? 1.400 43.554 10.301 1.00 61.00 308 PRO A O 1
ATOM 2352 N N . LEU A 1 309 ? 1.273 41.604 9.204 1.00 56.75 309 LEU A N 1
ATOM 2353 C CA . LEU A 1 309 ? 2.708 41.320 9.257 1.00 56.75 309 LEU A CA 1
ATOM 2354 C C . LEU A 1 309 ? 3.402 41.746 7.953 1.00 56.75 309 LEU A C 1
ATOM 2356 O O . LEU A 1 309 ? 3.220 41.135 6.907 1.00 56.75 309 LEU A O 1
ATOM 2360 N N . THR A 1 310 ? 4.161 42.844 8.077 1.00 54.16 310 THR A N 1
ATOM 2361 C CA . THR A 1 310 ? 5.564 43.051 7.643 1.00 54.16 310 THR A CA 1
ATOM 2362 C C . THR A 1 310 ? 5.989 42.452 6.293 1.00 54.16 310 THR A C 1
ATOM 2364 O O . THR A 1 310 ? 5.970 41.244 6.110 1.00 54.16 310 THR A O 1
ATOM 2367 N N . GLY A 1 311 ? 6.422 43.259 5.320 1.00 48.03 311 GLY A N 1
ATOM 2368 C CA . GLY A 1 311 ? 7.792 43.807 5.279 1.00 48.03 311 GLY A CA 1
ATOM 2369 C C . GLY A 1 311 ? 8.703 42.803 4.555 1.00 48.03 311 GLY A C 1
ATOM 2370 O O . GLY A 1 311 ? 8.912 41.706 5.044 1.00 48.03 311 GLY A O 1
ATOM 2371 N N . GLY A 1 312 ? 9.138 43.048 3.321 1.00 48.81 312 GLY A N 1
ATOM 2372 C CA . GLY A 1 312 ? 10.182 44.021 3.005 1.00 48.81 312 GLY A CA 1
ATOM 2373 C C . GLY A 1 312 ? 11.522 43.280 2.924 1.00 48.81 312 GLY A C 1
ATOM 2374 O O . GLY A 1 312 ? 12.077 42.912 3.953 1.00 48.81 312 GLY A O 1
ATOM 2375 N N . GLY A 1 313 ? 12.017 43.036 1.709 1.00 51.12 313 GLY A N 1
ATOM 2376 C CA . GLY A 1 313 ? 13.262 42.304 1.475 1.00 51.12 313 GLY A CA 1
ATOM 2377 C C . GLY A 1 313 ? 13.671 42.295 0.005 1.00 51.12 313 GLY A C 1
ATOM 2378 O O . GLY A 1 313 ? 13.816 41.233 -0.587 1.00 51.12 313 GLY A O 1
ATOM 2379 N N . GLU A 1 314 ? 13.808 43.486 -0.579 1.00 61.09 314 GLU A N 1
ATOM 2380 C CA . GLU A 1 314 ? 14.646 43.712 -1.760 1.00 61.09 314 GLU A CA 1
ATOM 2381 C C . GLU A 1 314 ? 16.122 43.649 -1.337 1.00 61.09 314 GLU A C 1
ATOM 2383 O O . GLU A 1 314 ? 16.491 44.166 -0.280 1.00 61.09 314 GLU A O 1
ATOM 2388 N N . GLY A 1 315 ? 16.964 43.023 -2.158 1.00 50.44 315 GLY A N 1
ATOM 2389 C CA . GLY A 1 315 ? 18.400 42.914 -1.910 1.00 50.44 315 GLY A CA 1
ATOM 2390 C C . GLY A 1 315 ? 19.116 42.054 -2.950 1.00 50.44 315 GLY A C 1
ATOM 2391 O O . GLY A 1 315 ? 19.378 40.886 -2.695 1.00 50.44 315 GLY A O 1
ATOM 2392 N N . GLU A 1 316 ? 19.371 42.677 -4.103 1.00 51.75 316 GLU A N 1
ATOM 2393 C CA . GLU A 1 316 ? 20.362 42.398 -5.170 1.00 51.75 316 GLU A CA 1
ATOM 2394 C C . GLU A 1 316 ? 21.763 41.919 -4.697 1.00 51.75 316 GLU A C 1
ATOM 2396 O O . GLU A 1 316 ? 22.027 41.927 -3.491 1.00 51.75 316 GLU A O 1
ATOM 2401 N N . PRO A 1 317 ? 22.752 41.688 -5.597 1.00 67.19 317 PRO A N 1
ATOM 2402 C CA . PRO A 1 317 ? 22.717 41.490 -7.061 1.00 67.19 317 PRO A CA 1
ATOM 2403 C C . PRO A 1 317 ? 23.281 40.135 -7.539 1.00 67.19 317 PRO A C 1
ATOM 2405 O O . PRO A 1 317 ? 24.150 39.549 -6.854 1.00 67.19 317 PRO A O 1
#

pLDDT: mean 72.82, std 17.06, range [35.75, 95.94]

Sequence (317 aa):
MAERIRLLIPAGERQSHLIPCRWVADSEVKDGWAKPEEECLLGSLQWSAVVLGERTIDLEVSLLRASHEAEGPPSIRWLQQKSSGRSFQGSFVPAEDPLFTDHDPAAFDAVLFEFDNTYSWWTEKEVELVTIRTSLEPANSGPPPLPALRPLSPLLRCTGCGPWGSELLGVCSELPKLRVPAAPTHGENSNNNSNNNNNIGDEKEQQTLRFVEKLDFWLEAAAAQCPEPSEASEVLGADAILSGILQLRSMCREPIVKVKASRSSSKLAAVLDSTSLGRNPPSEEAASFLGGASEQSEETALGLDDGPLTGGGEGEP

Organism: Polarella glacialis (NCBI:txid89957)

Solvent-accessible surface area (backbone atoms only — not comparable to full-atom values): 20741 Å² total; per-residue (Å²): 93,77,50,78,46,80,44,80,35,48,56,73,37,77,42,73,49,77,44,74,42,76,46,78,73,86,71,77,74,84,71,96,68,75,71,78,82,74,63,50,64,62,30,27,40,38,40,34,40,29,31,48,70,58,64,31,35,40,39,30,32,31,39,35,27,56,39,90,51,96,83,49,72,62,46,77,44,74,78,35,77,78,46,74,42,43,62,50,74,52,76,44,46,41,86,76,36,75,90,39,63,80,79,50,86,63,96,56,73,64,52,75,50,78,45,79,51,88,81,59,92,46,61,58,41,82,46,75,48,74,48,74,54,77,76,85,64,74,79,72,72,55,76,74,76,72,75,82,75,70,78,71,73,76,73,77,77,73,91,71,74,60,99,81,64,74,80,75,70,74,69,74,81,67,74,73,79,86,66,74,76,73,73,82,74,79,73,92,79,77,94,68,96,68,98,64,85,75,59,66,63,56,53,56,51,50,53,50,49,56,51,36,55,52,48,36,54,50,44,49,55,52,56,72,66,52,68,56,76,89,65,30,79,78,45,90,59,49,67,60,52,50,50,51,43,53,52,53,39,55,63,39,48,53,60,55,51,53,55,53,51,54,56,53,52,53,52,52,53,54,54,56,60,69,67,63,84,78,71,87,77,84,91,78,82,88,80,90,84,87,84,84,85,89,81,88,79,84,88,83,86,82,83,82,83,89,76,87,81,76,82,90,83,87,81,85,133

Foldseek 3Di:
DKDKDKDKAFAQDKDKDKAFPWDQPPPPCPDDDDDPGPTPRQDIKMWMWHHYPQAKIWIWIWRFGDDPPPPDGTDIGTQDHTDIHQKDKGKDALCPDPVNVPDDDPPDGMDIDIGHNPDTPDRMDIDMDMDDDDDPPPCPVPPVPDDPPDPDDPDPPPPDPDPPPPPPPPPPPCPDPPDPPPDPPPPPDDPDDDPDPPCPVVVVLVSVLVVLVVLLVVLVVVLVPQDDPVVCVVPPCSVVVNVVSVVSNVVSVVSVVVVVVVVVVVVVVVVVVVVPPPDDDDDDDDDDDDDDDDDDDDDDDDDDDDDDDDDDDDDDD